Protein AF-A0A109NJN4-F1 (afdb_monomer)

Solvent-accessible surface area (backbone atoms only — not comparable to full-atom values): 11107 Å² total; per-residue (Å²): 98,70,39,42,31,32,38,50,44,34,53,58,15,40,54,30,99,36,60,18,38,23,54,72,43,68,67,52,100,90,42,62,23,23,52,69,14,73,78,25,43,102,63,64,50,48,61,72,58,52,51,52,50,51,58,54,43,45,74,76,44,67,92,67,78,32,60,19,37,49,36,54,52,46,25,50,52,28,35,38,78,73,75,45,73,85,79,90,76,90,76,83,47,56,58,54,94,60,49,48,30,66,46,35,52,68,43,53,79,62,79,86,60,53,68,71,58,46,48,52,42,37,46,74,73,73,34,52,72,68,50,50,59,59,58,57,52,63,42,54,36,32,70,43,42,28,69,63,47,48,65,39,79,77,55,55,40,79,82,78,48,79,92,39,76,68,54,54,53,51,49,52,52,52,43,69,62,34,49,96,69,94,60,48,50,81,33,71,45,55,56,21,84,89,59,91

Sequence (196 aa):
RNAALTIRLHFHDCFVQGCDGSVLLDDTITLRGEKRASPNIHSLGGFRIIDRIKNKLESECPGVVSCADILTIAARDATILVGGPYWDVPLGRKDSRTASYELASSNIPTADESLPSIISKFLFQGLSVTDMVTLAGAHTIGMARCENFRLRIYGDHELTSSKTIPSESHLKELKSICPPIGGGENNIAPMDYMTP

InterPro domains:
  IPR000823 Plant peroxidase [PR00461] (5-25)
  IPR000823 Plant peroxidase [PR00461] (45-58)
  IPR000823 Plant peroxidase [PR00461] (64-74)
  IPR000823 Plant peroxidase [PR00461] (83-98)
  IPR000823 Plant peroxidase [PR00461] (130-142)
  IPR000823 Plant peroxidase [PR00461] (190-196)
  IPR000823 Plant peroxidase [PTHR31388] (1-196)
  IPR002016 Haem peroxidase [PF00141] (3-196)
  IPR002016 Haem peroxidase [PR00458] (3-17)
  IPR002016 Haem peroxidase [PR00458] (65-82)
  IPR002016 Haem peroxidase [PR00458] (83-95)
  IPR002016 Haem peroxidase [PR00458] (131-146)
  IPR002016 Haem peroxidase [PS50873] (1-196)
  IPR010255 Haem peroxidase superfamily [SSF48113] (2-196)
  IPR019793 Peroxidases heam-ligand binding site [PS00435] (131-141)
  IPR019794 Peroxidase, active site [PS00436] (3-14)

Nearest PDB structures (foldseek):
  1qo4-assembly1_A  TM=9.314E-01  e=9.504E-17  Arabidopsis thaliana
  4cuo-assembly1_A-2  TM=9.288E-01  e=1.650E-16  Ficus benghalensis
  4a5g-assembly2_B  TM=9.313E-01  e=6.207E-16  Raphanus sativus
  1fhf-assembly1_A  TM=9.379E-01  e=7.324E-16  Glycine max
  3hdl-assembly1_A  TM=8.961E-01  e=1.386E-13  Roystonea regia

Radius of gyration: 18.21 Å; Cα contacts (8 Å, |Δi|>4): 259; chains: 1; bounding box: 48×38×46 Å

Secondary structure (DSSP, 8-state):
-HHHHHHHHHHHHHTSSSSSSGGGPPP-SS---GGGSTTTTTT---HHHHHHHHHHHHHHSTTTS-HHHHHHHHHHHHHHHTT----PPP------S---HHHHHHHSPPTT--HHHHHHHHHHTT--HHHHHHHHGGGGSSEEEGGGTHHHHHTTHHHHS---HHHHHHHHHHHHHS-SSS--TT-EEES-SS--

pLDDT: mean 95.29, std 5.32, range [76.0, 98.88]

Mean predicted aligned error: 3.52 Å

Structure (mmCIF, N/CA/C/O backbone):
data_AF-A0A109NJN4-F1
#
_entry.id   AF-A0A109NJN4-F1
#
loop_
_atom_site.group_PDB
_atom_site.id
_atom_site.type_symbol
_atom_site.label_atom_id
_atom_site.label_alt_id
_atom_site.label_comp_id
_atom_site.label_asym_id
_atom_site.label_entity_id
_atom_site.label_seq_id
_atom_site.pdbx_PDB_ins_code
_atom_site.Cartn_x
_atom_site.Cartn_y
_atom_site.Cartn_z
_atom_site.occupancy
_atom_site.B_iso_or_equiv
_atom_site.auth_seq_id
_atom_site.auth_comp_id
_atom_site.auth_asym_id
_atom_site.auth_atom_id
_atom_site.pdbx_PDB_model_num
ATOM 1 N N . ARG A 1 1 ? -5.779 -10.050 -8.566 1.00 85.81 1 ARG A N 1
ATOM 2 C CA . ARG A 1 1 ? -6.010 -8.583 -8.404 1.00 85.81 1 ARG A CA 1
ATOM 3 C C . ARG A 1 1 ? -6.656 -8.184 -7.070 1.00 85.81 1 ARG A C 1
ATOM 5 O O . ARG A 1 1 ? -6.084 -7.335 -6.406 1.00 85.81 1 ARG A O 1
ATOM 12 N N . ASN A 1 2 ? -7.804 -8.745 -6.659 1.00 96.00 2 ASN A N 1
ATOM 13 C CA . ASN A 1 2 ? -8.460 -8.337 -5.398 1.00 96.00 2 ASN A CA 1
ATOM 14 C C . ASN A 1 2 ? -7.574 -8.537 -4.160 1.00 96.00 2 ASN A C 1
ATOM 16 O O . ASN A 1 2 ? -7.502 -7.635 -3.339 1.00 96.00 2 ASN A O 1
ATOM 20 N N . ALA A 1 3 ? -6.847 -9.657 -4.080 1.0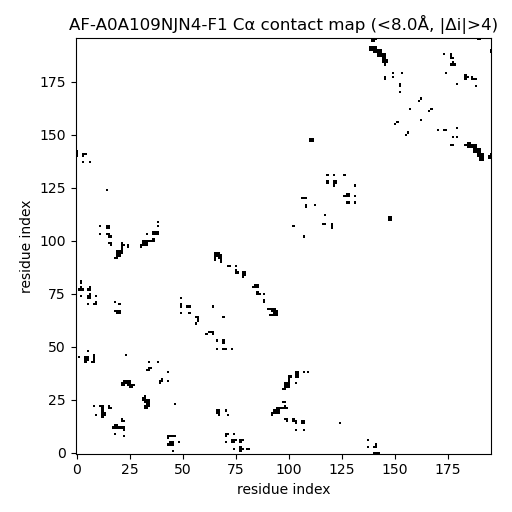0 97.56 3 ALA A N 1
ATOM 21 C CA . ALA A 1 3 ? -5.909 -9.909 -2.987 1.00 97.56 3 ALA A CA 1
ATOM 22 C C . ALA A 1 3 ? -4.856 -8.793 -2.845 1.00 97.56 3 ALA A C 1
ATOM 24 O O . ALA A 1 3 ? -4.728 -8.201 -1.778 1.00 97.56 3 ALA A O 1
ATOM 25 N N . ALA A 1 4 ? -4.189 -8.430 -3.947 1.00 98.00 4 ALA A N 1
ATOM 26 C CA . ALA A 1 4 ? -3.209 -7.342 -3.975 1.00 98.00 4 ALA A CA 1
ATOM 27 C C . ALA A 1 4 ? -3.803 -5.993 -3.529 1.00 98.00 4 ALA A C 1
ATOM 29 O O . ALA A 1 4 ? -3.167 -5.258 -2.780 1.00 98.00 4 ALA A O 1
ATOM 30 N N . LEU A 1 5 ? -5.037 -5.673 -3.950 1.00 97.94 5 LEU A N 1
ATOM 31 C CA . LEU A 1 5 ? -5.724 -4.452 -3.511 1.00 97.94 5 LEU A CA 1
ATOM 32 C C . LEU A 1 5 ? -5.957 -4.448 -1.998 1.00 97.94 5 LEU A C 1
ATOM 34 O O . LEU A 1 5 ? -5.709 -3.436 -1.356 1.00 97.94 5 LEU A O 1
ATOM 38 N N . THR A 1 6 ? -6.411 -5.567 -1.435 1.00 98.50 6 THR A N 1
ATOM 39 C CA . THR A 1 6 ? -6.686 -5.695 -0.000 1.00 98.50 6 THR A CA 1
ATOM 40 C C . THR A 1 6 ? -5.412 -5.608 0.840 1.00 98.50 6 THR A C 1
ATOM 42 O O . THR A 1 6 ? -5.395 -4.884 1.832 1.00 98.50 6 THR A O 1
ATOM 45 N N . ILE A 1 7 ? -4.333 -6.279 0.425 1.00 98.69 7 ILE A N 1
ATOM 46 C CA . ILE A 1 7 ? -3.031 -6.207 1.108 1.00 98.69 7 ILE A CA 1
ATOM 47 C C . ILE A 1 7 ? -2.498 -4.771 1.076 1.00 98.69 7 ILE A C 1
ATOM 49 O O . ILE A 1 7 ? -2.112 -4.229 2.111 1.00 98.69 7 ILE A O 1
ATOM 53 N N . ARG A 1 8 ? -2.545 -4.117 -0.093 1.00 98.69 8 ARG A N 1
ATOM 54 C CA . ARG A 1 8 ? -2.119 -2.721 -0.233 1.00 98.69 8 ARG A CA 1
ATOM 55 C C . ARG A 1 8 ? -2.984 -1.771 0.599 1.00 98.69 8 ARG A C 1
ATOM 57 O O . ARG A 1 8 ? -2.447 -0.856 1.206 1.00 98.69 8 ARG A O 1
ATOM 64 N N . LEU A 1 9 ? -4.297 -1.988 0.669 1.00 98.81 9 LEU A N 1
ATOM 65 C CA . LEU A 1 9 ? -5.190 -1.180 1.502 1.00 98.81 9 LEU A CA 1
ATOM 66 C C . LEU A 1 9 ? -4.805 -1.251 2.985 1.00 98.81 9 LEU A C 1
ATOM 68 O O . LEU A 1 9 ? -4.745 -0.215 3.636 1.00 98.81 9 LEU A O 1
ATOM 72 N N . HIS A 1 10 ? -4.473 -2.440 3.492 1.00 98.88 10 HIS A N 1
ATOM 73 C CA . HIS A 1 10 ? -4.001 -2.588 4.868 1.00 98.88 10 HIS A CA 1
ATOM 74 C C . HIS A 1 10 ? -2.627 -1.940 5.103 1.00 98.88 10 HIS A C 1
ATOM 76 O O . HIS A 1 10 ? -2.435 -1.284 6.122 1.00 98.88 10 HIS A O 1
ATOM 82 N N . PHE A 1 11 ? -1.691 -2.052 4.151 1.00 98.81 11 PHE A N 1
ATOM 83 C CA . PHE A 1 11 ? -0.409 -1.335 4.221 1.00 98.81 11 PHE A CA 1
ATOM 84 C C . PHE A 1 11 ? -0.612 0.184 4.335 1.00 98.81 11 PHE A C 1
ATOM 86 O O . PHE A 1 11 ? -0.001 0.821 5.190 1.00 98.81 11 PHE A O 1
ATOM 93 N N . HIS A 1 12 ? -1.495 0.749 3.505 1.00 98.81 12 HIS A N 1
ATOM 94 C CA . HIS A 1 12 ? -1.789 2.182 3.506 1.00 98.81 12 HIS A CA 1
ATOM 95 C C . HIS A 1 12 ? -2.491 2.649 4.788 1.00 98.81 12 HIS A C 1
ATOM 97 O O . HIS A 1 12 ? -2.207 3.756 5.223 1.00 98.81 12 HIS A O 1
ATOM 103 N N . ASP A 1 13 ? -3.342 1.816 5.396 1.00 98.88 13 ASP A N 1
ATOM 104 C CA . ASP A 1 13 ? -3.906 2.073 6.730 1.00 98.88 13 ASP A CA 1
ATOM 105 C C . ASP A 1 13 ? -2.782 2.161 7.770 1.00 98.88 13 ASP A C 1
ATOM 107 O O . ASP A 1 13 ? -2.545 3.195 8.373 1.00 98.88 13 ASP A O 1
ATOM 111 N N . CYS A 1 14 ? -1.975 1.107 7.899 1.00 98.75 14 CYS A N 1
ATOM 112 C CA . CYS A 1 14 ? -0.966 1.027 8.952 1.00 98.75 14 CYS A CA 1
ATOM 113 C C . CYS A 1 14 ? 0.136 2.095 8.876 1.00 98.75 14 CYS A C 1
ATOM 115 O O . CYS A 1 14 ? 0.700 2.452 9.909 1.00 98.75 14 CYS A O 1
ATOM 117 N N . PHE A 1 15 ? 0.466 2.593 7.679 1.00 98.56 15 PHE A N 1
ATOM 118 C CA . PHE A 1 15 ? 1.502 3.619 7.487 1.00 98.56 15 PHE A CA 1
ATOM 119 C C . PHE A 1 15 ? 1.041 5.044 7.828 1.00 98.56 15 PHE A C 1
ATOM 121 O O . PHE A 1 15 ? 1.855 5.979 7.850 1.00 98.56 15 PHE A O 1
ATOM 128 N N . VAL A 1 16 ? -0.249 5.230 8.106 1.00 98.38 16 VAL A N 1
ATOM 129 C CA . VAL A 1 16 ? -0.857 6.527 8.392 1.00 98.38 16 VAL A CA 1
ATOM 130 C C . VAL A 1 16 ? -1.578 6.414 9.722 1.00 98.38 16 VAL A C 1
ATOM 132 O O . VAL A 1 16 ? -2.534 5.676 9.838 1.00 98.38 16 VAL A O 1
ATOM 135 N N . GLN A 1 17 ? -1.089 7.106 10.756 1.00 96.44 17 GLN A N 1
ATOM 136 C CA . GLN A 1 17 ? -1.659 7.098 12.119 1.00 96.44 17 GLN A CA 1
ATOM 137 C C . GLN A 1 17 ? -1.896 5.707 12.772 1.00 96.44 17 GLN A C 1
ATOM 139 O O . GLN A 1 17 ? -2.452 5.632 13.867 1.00 96.44 17 GLN A O 1
ATOM 144 N N . GLY A 1 18 ? -1.357 4.633 12.186 1.00 97.94 18 GLY A N 1
ATOM 145 C CA . GLY A 1 18 ? -1.450 3.256 12.672 1.00 97.94 18 GLY A CA 1
ATOM 146 C C . GLY A 1 18 ? -2.587 2.475 12.012 1.00 97.94 18 GLY A C 1
ATOM 147 O O . GLY A 1 18 ? -3.391 3.018 11.274 1.00 97.94 18 GLY A O 1
ATOM 148 N N . CYS A 1 19 ? -2.663 1.167 12.271 1.00 98.69 19 CYS A N 1
ATOM 149 C CA . CYS A 1 19 ? -3.717 0.319 11.705 1.00 98.69 19 CYS A CA 1
ATOM 150 C C . CYS A 1 19 ? -5.053 0.573 12.432 1.00 98.69 19 CYS A C 1
ATOM 152 O O . CYS A 1 19 ? -5.413 -0.166 13.353 1.00 98.69 19 CYS A O 1
ATOM 154 N N . ASP A 1 20 ? -5.744 1.654 12.093 1.00 98.69 20 ASP A N 1
ATOM 155 C CA . ASP A 1 20 ? -6.922 2.146 12.809 1.00 98.69 20 ASP A CA 1
ATOM 156 C C . ASP A 1 20 ? -8.153 2.323 11.902 1.00 98.69 20 ASP A C 1
ATOM 158 O O . ASP A 1 20 ? -9.176 2.855 12.333 1.00 98.69 20 ASP A O 1
ATOM 162 N N . GLY A 1 21 ? -8.099 1.853 10.653 1.00 98.62 21 GLY A N 1
ATOM 163 C CA . GLY A 1 21 ? -9.198 1.953 9.695 1.00 98.62 21 GLY A CA 1
ATOM 164 C C . GLY A 1 21 ? -9.461 3.371 9.180 1.00 98.62 21 GLY A C 1
ATOM 165 O O . GLY A 1 21 ? -10.457 3.581 8.482 1.00 98.62 21 GLY A O 1
ATOM 166 N N . SER A 1 22 ? -8.610 4.347 9.494 1.00 98.75 22 SER A N 1
ATOM 167 C CA . SER A 1 22 ? -8.764 5.741 9.061 1.00 98.75 22 SER A CA 1
ATOM 168 C C . SER A 1 22 ? -8.741 5.919 7.549 1.00 98.75 22 SER A C 1
ATOM 170 O O . SER A 1 22 ? -9.500 6.738 7.018 1.00 98.75 22 SER A O 1
ATOM 172 N N . VAL A 1 23 ? -8.002 5.064 6.836 1.00 98.75 23 VAL A N 1
ATOM 173 C CA . VAL A 1 23 ? -7.970 5.042 5.365 1.00 98.75 23 VAL A CA 1
ATOM 174 C C . VAL A 1 23 ? -9.353 4.790 4.742 1.00 98.75 23 VAL A C 1
ATOM 176 O O . VAL A 1 23 ? -9.597 5.101 3.570 1.00 98.75 23 VAL A O 1
ATOM 179 N N . LEU A 1 24 ? -10.285 4.210 5.509 1.00 98.62 24 LEU A N 1
ATOM 180 C CA . LEU A 1 24 ? -11.642 3.897 5.065 1.00 98.62 24 LEU A CA 1
ATOM 181 C C . LEU A 1 24 ? -12.596 5.088 5.175 1.00 98.62 24 LEU A C 1
ATOM 183 O O . LEU A 1 24 ? -13.639 5.066 4.516 1.00 98.62 24 LEU A O 1
ATOM 187 N N . LEU A 1 25 ? -12.251 6.120 5.950 1.00 98.44 25 LEU A N 1
ATOM 188 C CA . LEU A 1 25 ? -13.106 7.286 6.153 1.00 98.44 25 LEU A CA 1
ATOM 189 C C . LEU A 1 25 ? -13.219 8.107 4.862 1.00 98.44 25 LEU A C 1
ATOM 191 O O . LEU A 1 25 ? -12.225 8.469 4.226 1.00 98.44 25 LEU A O 1
ATOM 195 N N . ASP A 1 26 ? -14.459 8.382 4.466 1.00 97.75 26 ASP A N 1
ATOM 196 C CA . ASP A 1 26 ? -14.767 9.304 3.377 1.00 97.75 26 ASP A CA 1
ATOM 197 C C . ASP A 1 26 ? -14.695 10.760 3.848 1.00 97.75 26 ASP A C 1
ATOM 199 O O . ASP A 1 26 ? -14.813 11.063 5.039 1.00 97.75 26 ASP A O 1
ATOM 203 N N . ASP A 1 27 ? -14.519 11.673 2.892 1.00 96.00 27 ASP A N 1
ATOM 204 C CA . ASP A 1 27 ? -14.578 13.102 3.182 1.00 96.00 27 ASP A CA 1
ATOM 205 C C . ASP A 1 27 ? -15.934 13.483 3.784 1.00 96.00 27 ASP A C 1
ATOM 207 O O . ASP A 1 27 ? -16.996 13.048 3.331 1.00 96.00 27 ASP A O 1
ATOM 211 N N . THR A 1 28 ? -15.895 14.395 4.747 1.00 95.44 28 THR A N 1
ATOM 212 C CA . THR A 1 28 ? -17.075 15.104 5.246 1.00 95.44 28 THR A CA 1
ATOM 213 C C . THR A 1 28 ? -16.828 16.609 5.172 1.00 95.44 28 THR A C 1
ATOM 215 O O . THR A 1 28 ? -15.757 17.056 4.767 1.00 95.44 28 THR A O 1
ATOM 218 N N . ILE A 1 29 ? -17.798 17.423 5.594 1.00 95.50 29 ILE A N 1
ATOM 219 C CA . ILE A 1 29 ? -17.631 18.886 5.653 1.00 95.50 29 ILE A CA 1
ATOM 220 C C . ILE A 1 29 ? -16.444 19.281 6.554 1.00 95.50 29 ILE A C 1
ATOM 222 O O . ILE A 1 29 ? -15.796 20.294 6.307 1.00 95.50 29 ILE A O 1
ATOM 226 N N . THR A 1 30 ? -16.147 18.486 7.585 1.00 94.56 30 THR A N 1
ATOM 227 C CA . THR A 1 30 ? -15.128 18.792 8.601 1.00 94.56 30 THR A CA 1
ATOM 228 C C . THR A 1 30 ? -13.928 17.848 8.581 1.00 94.56 30 THR A C 1
ATOM 230 O O . THR A 1 30 ? -12.990 18.061 9.343 1.00 94.56 30 THR A O 1
ATOM 233 N N . LEU A 1 31 ? -13.947 16.800 7.753 1.00 94.94 31 LEU A N 1
ATOM 234 C CA . LEU A 1 31 ? -12.887 15.796 7.672 1.00 94.94 31 LEU A CA 1
ATOM 235 C C . LEU A 1 31 ? -12.416 15.658 6.230 1.00 94.94 31 LEU A C 1
ATOM 237 O O . LEU A 1 31 ? -13.205 15.316 5.351 1.00 94.94 31 LEU A O 1
ATOM 241 N N . ARG A 1 32 ? -11.116 15.856 6.012 1.00 96.38 32 ARG A N 1
ATOM 242 C CA . ARG A 1 32 ? -10.453 15.504 4.759 1.00 96.38 32 ARG A CA 1
ATOM 243 C C . ARG A 1 32 ? -9.876 14.096 4.889 1.00 96.38 32 ARG A C 1
ATOM 245 O O . ARG A 1 32 ? -8.947 13.885 5.663 1.00 96.38 32 ARG A O 1
ATOM 252 N N . GLY A 1 33 ? -10.441 13.150 4.152 1.00 96.00 33 GLY A N 1
ATOM 253 C CA . GLY A 1 33 ? -10.048 11.750 4.175 1.00 96.00 33 GLY A CA 1
ATOM 254 C C . GLY A 1 33 ? -8.747 11.477 3.421 1.00 96.00 33 GLY A C 1
ATOM 255 O O . GLY A 1 33 ? -8.304 12.226 2.543 1.00 96.00 33 GLY A O 1
ATOM 256 N N . GLU A 1 34 ? -8.148 10.333 3.730 1.00 98.56 34 GLU A N 1
ATOM 257 C CA . GLU A 1 34 ? -6.872 9.898 3.154 1.00 98.56 34 GLU A CA 1
ATOM 258 C C . GLU A 1 34 ? -6.996 9.439 1.705 1.00 98.56 34 GLU A C 1
ATOM 260 O O . GLU A 1 34 ? -6.019 9.474 0.958 1.00 98.56 34 GLU A O 1
ATOM 265 N N . LYS A 1 35 ? -8.199 9.060 1.259 1.00 98.06 35 LYS A N 1
ATOM 266 C CA . LYS A 1 35 ? -8.456 8.574 -0.109 1.00 98.06 35 LYS A CA 1
ATOM 267 C C . LYS A 1 35 ? -8.069 9.588 -1.192 1.00 98.06 35 LYS A C 1
ATOM 269 O O . LYS A 1 35 ? -7.844 9.201 -2.337 1.00 98.06 35 LYS A O 1
ATOM 274 N N . ARG A 1 36 ? -7.979 10.876 -0.842 1.00 95.69 36 ARG A N 1
ATOM 275 C CA . ARG A 1 36 ? -7.552 11.948 -1.753 1.00 95.69 36 ARG A CA 1
ATOM 276 C C . ARG A 1 36 ? -6.058 12.253 -1.724 1.00 95.69 36 ARG A C 1
ATOM 278 O O . ARG A 1 36 ? -5.618 13.041 -2.558 1.00 95.69 36 ARG A O 1
ATOM 285 N N . ALA A 1 37 ? -5.295 11.696 -0.784 1.00 97.50 37 ALA A N 1
ATOM 286 C CA . ALA A 1 37 ? -3.850 11.901 -0.727 1.00 97.50 37 ALA A CA 1
ATOM 287 C C . ALA A 1 37 ? -3.185 11.401 -2.015 1.00 97.50 37 ALA A C 1
ATOM 289 O O . ALA A 1 37 ? -3.674 10.454 -2.634 1.00 97.50 37 ALA A O 1
ATOM 290 N N . SER A 1 38 ? -2.066 12.018 -2.407 1.00 95.50 38 SER A N 1
ATOM 291 C CA . SER A 1 38 ? -1.370 11.704 -3.669 1.00 95.50 38 SER A CA 1
ATOM 292 C C . SER A 1 38 ? -1.120 10.194 -3.875 1.00 95.50 38 SER A C 1
ATOM 294 O O . SER A 1 38 ? -1.462 9.683 -4.941 1.00 95.50 38 SER A O 1
ATOM 296 N N . PRO A 1 39 ? -0.667 9.420 -2.861 1.00 96.44 39 PRO A N 1
ATOM 297 C CA . PRO A 1 39 ? -0.445 7.975 -3.023 1.00 96.44 39 PRO A CA 1
ATOM 298 C C . PRO A 1 39 ? -1.728 7.135 -3.188 1.00 96.44 39 PRO A C 1
ATOM 300 O O . PRO A 1 39 ? -1.667 5.976 -3.619 1.00 96.44 39 PRO A O 1
ATOM 303 N N . ASN A 1 40 ? -2.886 7.705 -2.835 1.00 97.88 40 ASN A N 1
ATOM 304 C CA . ASN A 1 40 ? -4.177 7.020 -2.769 1.00 97.88 40 ASN A CA 1
ATOM 305 C C . ASN A 1 40 ? -5.096 7.379 -3.936 1.00 97.88 40 ASN A C 1
ATOM 307 O O . ASN A 1 40 ? -5.783 6.506 -4.476 1.00 97.88 40 ASN A O 1
ATOM 311 N N . ILE A 1 41 ? -5.106 8.646 -4.343 1.00 95.88 41 ILE A N 1
ATOM 312 C CA . ILE A 1 41 ? -6.051 9.157 -5.329 1.00 95.88 41 ILE A CA 1
ATOM 313 C C . ILE A 1 41 ? -5.855 8.470 -6.687 1.00 95.88 41 ILE A C 1
ATOM 315 O O . ILE A 1 41 ? -4.748 8.351 -7.210 1.00 95.88 41 ILE A O 1
ATOM 319 N N . HIS A 1 42 ? -6.952 7.956 -7.248 1.00 92.31 42 HIS A N 1
ATOM 320 C CA . HIS A 1 42 ? -6.963 7.158 -8.483 1.00 92.31 42 HIS A CA 1
ATOM 321 C C . HIS A 1 42 ? -6.068 5.899 -8.461 1.00 92.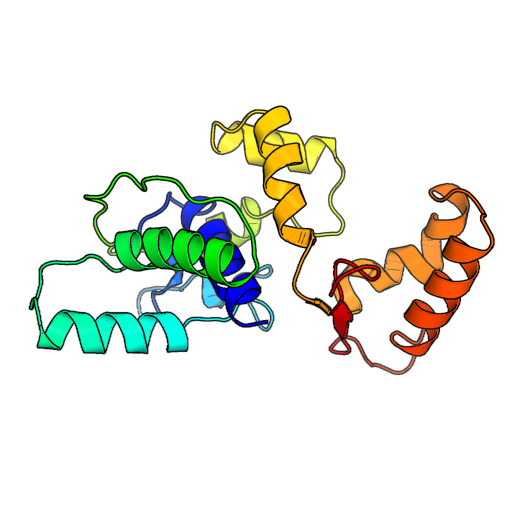31 42 HIS A C 1
ATOM 323 O O . HIS A 1 42 ? -5.801 5.329 -9.517 1.00 92.31 42 HIS A O 1
ATOM 329 N N . SER A 1 43 ? -5.627 5.444 -7.284 1.00 95.31 43 SER A N 1
ATOM 330 C CA . SER A 1 43 ? -4.654 4.355 -7.138 1.00 95.31 43 SER A CA 1
ATOM 331 C C . SER A 1 43 ? -5.113 3.291 -6.141 1.00 95.31 43 SER A C 1
ATOM 333 O O . SER A 1 43 ? -5.188 2.107 -6.481 1.00 95.31 43 SER A O 1
ATOM 335 N N . LEU A 1 44 ? -5.428 3.691 -4.907 1.00 97.12 44 LEU A N 1
ATOM 336 C CA . LEU A 1 44 ? -5.848 2.774 -3.853 1.00 97.12 44 LEU A CA 1
ATOM 337 C C . LEU A 1 44 ? -7.278 2.280 -4.111 1.00 97.12 44 LEU A C 1
ATOM 339 O O . LEU A 1 44 ? -8.144 3.020 -4.575 1.00 97.12 44 LEU A O 1
ATOM 343 N N . GLY A 1 45 ? -7.530 1.007 -3.819 1.00 96.50 45 GLY A N 1
ATOM 344 C CA . GLY A 1 45 ? -8.821 0.366 -4.050 1.00 96.50 45 GLY A CA 1
ATOM 345 C C . GLY A 1 45 ? -9.098 -0.723 -3.022 1.00 96.50 45 GLY A C 1
ATOM 346 O O . GLY A 1 45 ? -8.372 -0.870 -2.050 1.00 96.50 45 GLY A O 1
ATOM 347 N N . GLY A 1 46 ? -10.158 -1.502 -3.241 1.00 96.25 46 GLY A N 1
ATOM 348 C CA . GLY A 1 46 ? -10.557 -2.573 -2.318 1.00 96.25 46 GLY A CA 1
ATOM 349 C C . GLY A 1 46 ? -11.596 -2.161 -1.269 1.00 96.25 46 GLY A C 1
ATOM 350 O O . GLY A 1 46 ? -12.157 -3.043 -0.631 1.00 96.25 46 GLY A O 1
ATOM 351 N N . PHE A 1 47 ? -11.958 -0.876 -1.167 1.00 98.31 47 PHE A N 1
ATOM 352 C CA . PHE A 1 47 ? -12.961 -0.367 -0.213 1.00 98.31 47 PHE A CA 1
ATOM 353 C C . PHE A 1 47 ? -14.278 -1.163 -0.230 1.00 98.31 47 PHE A C 1
ATOM 355 O O . PHE A 1 47 ? -14.701 -1.687 0.792 1.00 98.31 47 PHE A O 1
ATOM 362 N N . ARG A 1 48 ? -14.846 -1.410 -1.420 1.00 97.69 48 ARG A N 1
ATOM 363 C CA . ARG A 1 48 ? -16.089 -2.192 -1.568 1.00 97.69 48 ARG A CA 1
ATOM 364 C C . ARG A 1 48 ? -15.970 -3.643 -1.080 1.00 97.69 48 ARG A C 1
ATOM 366 O O . ARG A 1 48 ? -16.977 -4.271 -0.767 1.00 97.69 48 ARG A O 1
ATOM 373 N N . ILE A 1 49 ? -14.766 -4.220 -1.079 1.00 98.00 49 ILE A N 1
ATOM 374 C CA . ILE A 1 49 ? -14.540 -5.560 -0.516 1.00 98.00 49 ILE A CA 1
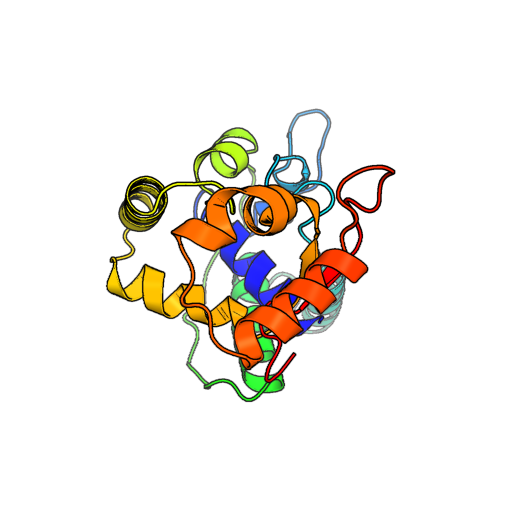ATOM 375 C C . ILE A 1 49 ? -14.715 -5.486 1.002 1.00 98.00 49 ILE A C 1
ATOM 377 O O . ILE A 1 49 ? -15.446 -6.301 1.561 1.00 98.00 49 ILE A O 1
ATOM 381 N N . ILE A 1 50 ? -14.119 -4.474 1.634 1.00 98.69 50 ILE A N 1
ATOM 382 C CA . ILE A 1 50 ? -14.228 -4.227 3.074 1.00 98.69 50 ILE A CA 1
ATOM 383 C C . ILE A 1 50 ? -15.677 -3.941 3.472 1.00 98.69 50 ILE A C 1
ATOM 385 O O . ILE A 1 50 ? -16.171 -4.582 4.394 1.00 98.69 50 ILE A O 1
ATOM 389 N N . ASP A 1 51 ? -16.404 -3.112 2.715 1.00 98.56 51 ASP A N 1
ATOM 390 C CA . ASP A 1 51 ? -17.828 -2.839 2.973 1.00 98.56 51 ASP A CA 1
ATOM 391 C C . ASP A 1 51 ? -18.671 -4.119 2.954 1.00 98.56 51 ASP A C 1
ATOM 393 O O . ASP A 1 51 ? -19.535 -4.333 3.801 1.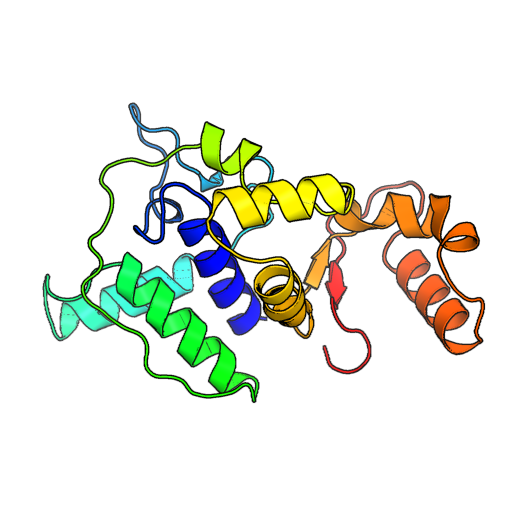00 98.56 51 ASP A O 1
ATOM 397 N N . ARG A 1 52 ? -18.419 -5.013 1.988 1.00 98.44 52 ARG A N 1
ATOM 398 C CA . ARG A 1 52 ? -19.137 -6.292 1.889 1.00 98.44 52 ARG A CA 1
ATOM 399 C C . ARG A 1 52 ? -18.830 -7.212 3.065 1.00 98.44 52 ARG A C 1
ATOM 401 O O . ARG A 1 52 ? -19.752 -7.862 3.554 1.00 98.44 52 ARG A O 1
ATOM 408 N N . ILE A 1 53 ? -17.572 -7.267 3.505 1.00 98.50 53 ILE A N 1
ATOM 409 C CA . ILE A 1 53 ? -17.176 -8.041 4.687 1.00 98.50 53 ILE A CA 1
ATOM 410 C C . ILE A 1 53 ? -17.853 -7.458 5.929 1.00 98.50 53 ILE A C 1
ATOM 412 O O . ILE A 1 53 ? -18.520 -8.194 6.651 1.00 98.50 53 ILE A O 1
ATOM 416 N N . LYS A 1 54 ? -17.769 -6.137 6.131 1.00 98.56 54 LYS A N 1
ATOM 417 C CA . LYS A 1 54 ? -18.383 -5.446 7.269 1.00 98.56 54 LYS A CA 1
ATOM 418 C C . LYS A 1 54 ? -19.892 -5.657 7.316 1.00 98.56 54 LYS A C 1
ATOM 420 O O . LYS A 1 54 ? -20.403 -6.061 8.350 1.00 98.56 54 LYS A O 1
ATOM 425 N N . ASN A 1 55 ? -20.597 -5.487 6.198 1.00 98.50 55 ASN A N 1
ATOM 426 C CA . ASN A 1 55 ? -22.044 -5.712 6.129 1.00 98.50 55 ASN A CA 1
ATOM 427 C C . ASN A 1 55 ? -22.432 -7.153 6.482 1.00 98.50 55 ASN A C 1
ATOM 429 O O . ASN A 1 55 ? -23.442 -7.381 7.146 1.00 98.50 55 ASN A O 1
ATOM 433 N N . LYS A 1 56 ? -21.635 -8.135 6.045 1.00 98.44 56 LYS A N 1
ATOM 434 C CA . LYS A 1 56 ? -21.878 -9.538 6.382 1.00 98.44 56 LYS A CA 1
ATOM 435 C C . LYS A 1 56 ? -21.623 -9.803 7.867 1.00 98.44 56 LYS A C 1
ATOM 437 O O . LYS A 1 56 ? -22.461 -10.434 8.504 1.00 98.44 56 LYS A O 1
ATOM 442 N N . LEU A 1 57 ? -20.532 -9.279 8.419 1.00 98.38 57 LEU A N 1
ATOM 443 C CA . LEU A 1 57 ? -20.211 -9.418 9.839 1.00 98.38 57 LEU A CA 1
ATOM 444 C C . LEU A 1 57 ? -21.245 -8.727 10.726 1.00 98.38 57 LEU A C 1
ATOM 446 O O . LEU A 1 57 ? -21.720 -9.345 11.661 1.00 98.38 57 LEU A O 1
ATOM 450 N N . GLU A 1 58 ? -21.697 -7.519 10.400 1.00 98.50 58 GLU A N 1
ATOM 451 C CA . GLU A 1 58 ? -22.742 -6.838 11.180 1.00 98.50 58 GLU A CA 1
ATOM 452 C C . GLU A 1 58 ? -24.076 -7.598 11.189 1.00 98.50 58 GLU A C 1
ATOM 454 O O . GLU A 1 58 ? -24.840 -7.476 12.141 1.00 98.50 58 GLU A O 1
ATOM 459 N N . SER A 1 59 ? -24.355 -8.422 10.171 1.00 98.00 59 SER A N 1
ATOM 460 C CA . SER A 1 59 ? -25.541 -9.292 10.171 1.00 98.00 59 SER A CA 1
ATOM 461 C C . SER A 1 59 ? -25.426 -10.500 11.111 1.00 98.00 59 SER A C 1
ATOM 463 O O . SER A 1 59 ? -26.444 -11.082 11.477 1.00 98.00 59 SER A O 1
ATOM 465 N N . GLU A 1 60 ? -24.206 -10.882 11.496 1.00 98.00 60 GLU A N 1
ATOM 466 C CA . GLU A 1 60 ? -23.925 -12.065 12.321 1.00 98.00 60 GLU A CA 1
ATOM 467 C C . GLU A 1 60 ? -23.470 -11.695 13.742 1.00 98.00 60 GLU A C 1
ATOM 469 O O . GLU A 1 60 ? -23.864 -12.343 14.709 1.00 98.00 60 GLU A O 1
ATOM 474 N N . CYS A 1 61 ? -22.676 -10.635 13.883 1.00 97.44 61 CYS A N 1
ATOM 475 C CA . CYS A 1 61 ? -22.117 -10.127 15.132 1.00 97.44 61 CYS A CA 1
ATOM 476 C C . CYS A 1 61 ? -22.169 -8.580 15.191 1.00 97.44 61 CYS A C 1
ATOM 478 O O . CYS A 1 61 ? -21.137 -7.912 15.061 1.00 97.44 61 CYS A O 1
ATOM 480 N N . PRO A 1 62 ? -23.364 -7.994 15.415 1.00 98.06 62 PRO A N 1
ATOM 481 C CA . PRO A 1 62 ? -23.563 -6.545 15.392 1.00 98.06 62 PRO A CA 1
ATOM 482 C C . PRO A 1 62 ? -22.656 -5.796 16.378 1.00 98.06 62 PRO A C 1
ATOM 484 O O . PRO A 1 62 ? -22.650 -6.092 17.574 1.00 98.06 62 PRO A O 1
ATOM 487 N N . GLY A 1 63 ? -21.915 -4.801 15.887 1.00 97.06 63 GLY A N 1
ATOM 488 C CA . GLY A 1 63 ? -21.088 -3.908 16.701 1.00 97.06 63 GLY A CA 1
ATOM 489 C C . GLY A 1 63 ? -19.864 -4.553 17.358 1.00 97.06 63 GLY A C 1
ATOM 490 O O . GLY A 1 63 ? -19.304 -3.963 18.281 1.00 97.06 63 GLY A O 1
ATOM 491 N N . VAL A 1 64 ? -19.449 -5.748 16.920 1.00 98.31 64 VAL A N 1
ATOM 492 C CA . VAL A 1 64 ? -18.345 -6.495 17.550 1.00 98.31 64 VAL A CA 1
ATOM 493 C C . VAL A 1 64 ? -17.006 -6.257 16.854 1.00 98.31 64 VAL A C 1
ATOM 495 O O . VAL A 1 64 ? -16.014 -5.957 17.515 1.00 98.31 64 VAL A O 1
ATOM 498 N N . VAL A 1 65 ? -16.954 -6.414 15.528 1.00 98.44 65 VAL A N 1
ATOM 499 C CA . VAL A 1 65 ? -15.685 -6.436 14.778 1.00 98.44 65 VAL A CA 1
ATOM 500 C C . VAL A 1 65 ? -15.370 -5.050 14.220 1.00 98.44 65 VAL A C 1
ATOM 502 O O . VAL A 1 65 ? -16.161 -4.498 13.453 1.00 98.44 65 VAL A O 1
ATOM 505 N N . SER A 1 66 ? -14.213 -4.490 14.570 1.00 98.75 66 SER A N 1
ATOM 506 C CA . SER A 1 66 ? -13.748 -3.204 14.036 1.00 98.75 66 SER A CA 1
ATOM 507 C C . SER A 1 66 ? -13.360 -3.306 12.558 1.00 98.75 66 SER A C 1
ATOM 509 O O . SER A 1 66 ? -12.945 -4.360 12.068 1.00 98.75 66 SER A O 1
ATOM 511 N N . CYS A 1 67 ? -13.479 -2.204 11.826 1.00 98.81 67 CYS A N 1
ATOM 512 C CA . CYS A 1 67 ? -12.993 -2.105 10.452 1.00 98.81 67 CYS A CA 1
ATOM 513 C C . CYS A 1 67 ? -11.466 -2.290 10.363 1.00 98.81 67 CYS A C 1
ATOM 515 O O . CYS A 1 67 ? -10.985 -2.922 9.421 1.00 98.81 67 CYS A O 1
ATOM 517 N N . ALA A 1 68 ? -10.716 -1.815 11.360 1.00 98.88 68 ALA A N 1
ATOM 518 C CA . ALA A 1 68 ? -9.271 -2.017 11.473 1.00 98.88 68 ALA A CA 1
ATOM 519 C C . ALA A 1 68 ? -8.881 -3.510 11.549 1.00 98.88 68 ALA A C 1
ATOM 521 O O . ALA A 1 68 ? -7.964 -3.969 10.857 1.00 98.88 68 ALA A O 1
ATOM 522 N N . ASP A 1 69 ? -9.600 -4.310 12.344 1.00 98.81 69 ASP A N 1
ATOM 523 C CA . ASP A 1 69 ? -9.366 -5.757 12.389 1.00 98.81 69 ASP A CA 1
ATOM 524 C C . ASP A 1 69 ? -9.844 -6.455 11.109 1.00 98.81 69 ASP A C 1
ATOM 526 O O . ASP A 1 69 ? -9.184 -7.389 10.653 1.00 98.81 69 ASP A O 1
ATOM 530 N N . ILE A 1 70 ? -10.915 -5.977 10.461 1.00 98.88 70 ILE A N 1
ATOM 531 C CA . ILE A 1 70 ? -11.326 -6.490 9.142 1.00 98.88 70 ILE A CA 1
ATOM 532 C C . ILE A 1 70 ? -10.216 -6.295 8.109 1.00 98.88 70 ILE A C 1
ATOM 534 O O . ILE A 1 70 ? -9.912 -7.240 7.386 1.00 98.88 70 ILE A O 1
ATOM 538 N N . LEU A 1 71 ? -9.593 -5.114 8.034 1.00 98.81 71 LEU A N 1
ATOM 539 C CA . LEU A 1 71 ? -8.463 -4.868 7.130 1.00 98.81 71 LEU A CA 1
ATOM 540 C C . LEU A 1 71 ? -7.312 -5.845 7.389 1.00 98.81 71 LEU A C 1
ATOM 542 O O . LEU A 1 71 ? -6.781 -6.438 6.448 1.00 98.81 71 LEU A O 1
ATOM 546 N N . THR A 1 72 ? -6.982 -6.048 8.664 1.00 98.75 72 THR A N 1
ATOM 547 C CA . THR A 1 72 ? -5.885 -6.922 9.094 1.00 98.75 72 THR A CA 1
ATOM 548 C C . THR A 1 72 ? -6.148 -8.385 8.715 1.00 98.75 72 THR A C 1
ATOM 550 O O . THR A 1 72 ? -5.309 -9.034 8.085 1.00 98.75 72 THR A O 1
ATOM 553 N N . ILE A 1 73 ? -7.337 -8.909 9.037 1.00 98.62 73 ILE A N 1
ATOM 554 C CA . ILE A 1 73 ? -7.741 -10.285 8.702 1.00 98.62 73 ILE A CA 1
ATOM 555 C C . ILE A 1 73 ? -7.838 -10.455 7.184 1.00 98.62 73 ILE A C 1
ATOM 557 O O . ILE A 1 73 ? -7.335 -11.436 6.639 1.00 98.62 73 ILE A O 1
ATOM 561 N N . ALA A 1 74 ? -8.441 -9.492 6.485 1.00 98.62 74 ALA A N 1
ATOM 562 C CA . ALA A 1 74 ? -8.630 -9.569 5.044 1.00 98.62 74 ALA A CA 1
ATOM 563 C C . ALA A 1 74 ? -7.294 -9.562 4.289 1.00 98.62 74 ALA A C 1
ATOM 565 O O . ALA A 1 74 ? -7.180 -10.252 3.280 1.00 98.62 74 ALA A O 1
ATOM 566 N N . ALA A 1 75 ? -6.275 -8.836 4.763 1.00 98.62 75 ALA A N 1
ATOM 567 C CA . ALA A 1 75 ? -4.932 -8.874 4.182 1.00 98.62 75 ALA A CA 1
ATOM 568 C C . ALA A 1 75 ? -4.256 -10.248 4.360 1.00 98.62 75 ALA A C 1
ATOM 570 O O . ALA A 1 75 ? -3.661 -10.772 3.412 1.00 98.62 75 ALA A O 1
ATOM 571 N N . ARG A 1 76 ? -4.406 -10.874 5.536 1.00 98.50 76 ARG A N 1
ATOM 572 C CA . ARG A 1 76 ? -3.941 -12.248 5.797 1.00 98.50 76 ARG A CA 1
ATOM 573 C C . ARG A 1 76 ? -4.658 -13.256 4.898 1.00 98.50 76 ARG A C 1
ATOM 575 O O . ARG A 1 76 ? -4.005 -14.025 4.198 1.00 98.50 76 ARG A O 1
ATOM 582 N N . ASP A 1 77 ? -5.987 -13.214 4.846 1.00 98.44 77 ASP A N 1
ATOM 583 C CA . ASP A 1 77 ? -6.790 -14.120 4.011 1.00 98.44 77 ASP A CA 1
ATOM 584 C C . ASP A 1 77 ? -6.497 -13.927 2.518 1.00 98.44 77 ASP A C 1
ATOM 586 O O . ASP A 1 77 ? -6.354 -14.899 1.777 1.00 98.44 77 ASP A O 1
ATOM 590 N N . ALA A 1 78 ? -6.342 -12.678 2.071 1.00 98.31 78 ALA A N 1
ATOM 591 C CA . ALA A 1 78 ? -5.932 -12.352 0.711 1.00 98.31 78 ALA A CA 1
ATOM 592 C C . ALA A 1 78 ? -4.584 -12.987 0.351 1.00 98.31 78 ALA A C 1
ATOM 594 O O . ALA A 1 78 ? -4.445 -13.487 -0.763 1.00 98.31 78 ALA A O 1
ATOM 595 N N . THR A 1 79 ? -3.629 -12.993 1.286 1.00 98.19 79 THR A N 1
ATOM 596 C CA . THR A 1 79 ? -2.306 -13.610 1.110 1.00 98.19 79 THR A CA 1
ATOM 597 C C . THR A 1 79 ? -2.415 -15.128 0.950 1.00 98.19 79 THR A C 1
ATOM 599 O O . THR A 1 79 ? -1.832 -15.691 0.027 1.00 98.19 79 THR A O 1
ATOM 602 N N . ILE A 1 80 ? -3.229 -15.794 1.772 1.00 98.19 80 ILE A N 1
ATOM 603 C CA . ILE A 1 80 ? -3.460 -17.245 1.667 1.00 98.19 80 ILE A CA 1
ATOM 604 C C . ILE A 1 80 ? -4.106 -17.609 0.329 1.00 98.19 80 ILE A C 1
ATOM 606 O O . ILE A 1 80 ? -3.697 -18.565 -0.326 1.00 98.19 80 ILE A O 1
ATOM 610 N N . LEU A 1 81 ? -5.108 -16.837 -0.103 1.00 97.56 81 LEU A N 1
ATOM 611 C CA . LEU A 1 81 ? -5.854 -17.107 -1.337 1.00 97.56 81 LEU A CA 1
ATOM 612 C C . LEU A 1 81 ? -4.992 -17.048 -2.606 1.00 97.56 81 LEU A C 1
ATOM 614 O O . LEU A 1 81 ? -5.417 -17.547 -3.646 1.00 97.56 81 LEU A O 1
ATOM 618 N N . VAL A 1 82 ? -3.804 -16.447 -2.530 1.00 96.69 82 VAL A N 1
ATOM 619 C CA . VAL A 1 82 ? -2.825 -16.393 -3.625 1.00 96.69 82 VAL A CA 1
ATOM 620 C C . VAL A 1 82 ? -1.605 -17.287 -3.379 1.00 96.69 82 VAL A C 1
ATOM 622 O O . VAL A 1 82 ? -0.587 -17.128 -4.040 1.00 96.69 82 VAL A O 1
ATOM 625 N N . GLY A 1 83 ? -1.701 -18.240 -2.445 1.00 96.44 83 GLY A N 1
ATOM 626 C CA . GLY A 1 83 ? -0.649 -19.223 -2.169 1.00 96.44 83 GLY A CA 1
ATOM 627 C C . GLY A 1 83 ? 0.437 -18.753 -1.197 1.00 96.44 83 GLY A C 1
ATOM 628 O O . GLY A 1 83 ? 1.446 -19.436 -1.042 1.00 96.44 83 GLY A O 1
ATOM 629 N N . GLY A 1 84 ? 0.246 -17.605 -0.543 1.00 96.94 84 GLY A N 1
ATOM 630 C CA . GLY A 1 84 ? 1.131 -17.125 0.514 1.00 96.94 84 GLY A CA 1
ATOM 631 C C . GLY A 1 84 ? 0.934 -17.857 1.852 1.00 96.94 84 GLY A C 1
ATOM 632 O O . GLY A 1 84 ? 0.046 -18.704 1.991 1.00 96.94 84 GLY A O 1
ATOM 633 N N . PRO A 1 85 ? 1.767 -17.543 2.860 1.00 96.94 85 PRO A N 1
ATOM 634 C CA . PRO A 1 85 ? 1.734 -18.223 4.149 1.00 96.94 85 PRO A CA 1
ATOM 635 C C . PRO A 1 85 ? 0.501 -17.852 4.982 1.00 96.94 85 PRO A C 1
ATOM 637 O O . PRO A 1 85 ? -0.077 -16.775 4.841 1.00 96.94 85 PRO A O 1
ATOM 640 N N . TYR A 1 86 ? 0.147 -18.739 5.912 1.00 97.31 86 TYR A N 1
ATOM 641 C CA . TYR A 1 86 ? -0.779 -18.447 7.004 1.00 97.31 86 TYR A CA 1
ATOM 642 C C . TYR A 1 86 ? -0.012 -17.888 8.206 1.00 97.31 86 TYR A C 1
ATOM 644 O O . TYR A 1 86 ? 1.084 -18.352 8.520 1.00 97.31 86 TYR A O 1
ATOM 652 N N . TRP A 1 87 ? -0.628 -16.954 8.924 1.00 97.69 87 TRP A N 1
ATOM 653 C CA . TRP A 1 87 ? -0.228 -16.582 10.276 1.00 97.69 87 TRP A CA 1
ATOM 654 C C . TRP A 1 87 ? -1.453 -16.180 11.099 1.00 97.69 87 TRP A C 1
ATOM 656 O O . TRP A 1 87 ? -2.502 -15.809 10.551 1.00 97.69 87 TRP A O 1
ATOM 666 N N . ASP A 1 88 ? -1.310 -16.249 12.421 1.00 97.94 88 ASP A N 1
ATOM 667 C CA . ASP A 1 88 ? -2.310 -15.727 13.344 1.00 97.94 88 ASP A CA 1
ATOM 668 C C . ASP A 1 88 ? -2.164 -14.211 13.455 1.00 97.94 88 ASP A C 1
ATOM 670 O O . ASP A 1 88 ? -1.092 -13.679 13.750 1.00 97.94 88 ASP A O 1
ATOM 674 N N . VAL A 1 89 ? -3.262 -13.506 13.201 1.00 97.62 89 VAL A N 1
ATOM 675 C CA . VAL A 1 89 ? -3.334 -12.051 13.324 1.00 97.62 89 VAL A CA 1
ATOM 676 C C . VAL A 1 89 ? -3.794 -11.685 14.736 1.00 97.62 89 VAL A C 1
ATOM 678 O O . VAL A 1 89 ? -4.892 -12.080 15.128 1.00 97.62 89 VAL A O 1
ATOM 681 N N . PRO A 1 90 ? -3.006 -10.922 15.518 1.00 97.75 90 PRO A N 1
ATOM 682 C CA . PRO A 1 90 ? -3.497 -10.345 16.765 1.00 97.75 90 PRO A CA 1
ATOM 683 C C . PRO A 1 90 ? -4.677 -9.421 16.465 1.00 97.75 90 PRO A C 1
ATOM 685 O O . PRO A 1 90 ? -4.597 -8.650 15.509 1.00 97.75 90 PRO A O 1
ATOM 688 N N . LEU A 1 91 ? -5.739 -9.486 17.268 1.00 98.00 91 LEU A N 1
ATOM 689 C CA . LEU A 1 91 ? -6.969 -8.698 17.106 1.00 98.00 91 LEU A CA 1
ATOM 690 C C . LEU A 1 91 ? -7.220 -7.807 18.330 1.00 98.00 91 LEU A C 1
ATOM 692 O O . LEU A 1 91 ? -6.520 -7.904 19.339 1.00 98.00 91 LEU A O 1
ATOM 696 N N . GLY A 1 92 ? -8.238 -6.954 18.247 1.00 98.19 92 GLY A N 1
ATOM 697 C CA . GLY A 1 92 ? -8.629 -6.000 19.283 1.00 98.19 92 GLY A CA 1
ATOM 698 C C . GLY A 1 92 ? 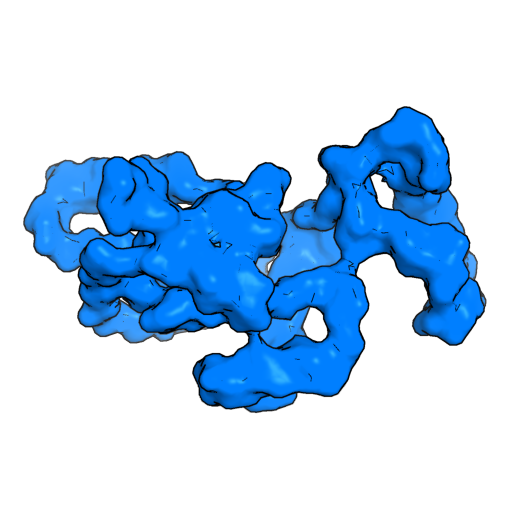-8.363 -4.542 18.909 1.00 98.19 92 GLY A C 1
ATOM 699 O O . GLY A 1 92 ? -8.451 -3.671 19.781 1.00 98.19 92 GLY A O 1
ATOM 700 N N . ARG A 1 93 ? -8.035 -4.251 17.640 1.00 98.75 93 ARG A N 1
ATOM 701 C CA . ARG A 1 93 ? -7.887 -2.868 17.159 1.00 98.75 93 ARG A CA 1
ATOM 702 C C . ARG A 1 93 ? -9.235 -2.162 17.194 1.00 98.75 93 ARG A C 1
ATOM 704 O O . ARG A 1 93 ? -10.287 -2.788 17.065 1.00 98.75 93 ARG A O 1
ATOM 711 N N . LYS A 1 94 ? -9.210 -0.842 17.354 1.00 98.50 94 LYS A N 1
ATOM 712 C CA . LYS A 1 94 ? -10.406 0.006 17.334 1.00 98.50 94 LYS A CA 1
ATOM 713 C C . LYS A 1 94 ? -10.334 0.976 16.171 1.00 98.50 94 LYS A C 1
ATOM 715 O O . LYS A 1 94 ? -9.247 1.406 15.803 1.00 98.50 94 LYS A O 1
ATOM 720 N N . ASP A 1 95 ? -11.506 1.326 15.661 1.00 98.81 95 ASP A N 1
ATOM 721 C CA . ASP A 1 95 ? -11.627 2.244 14.538 1.00 98.81 95 ASP A CA 1
ATOM 722 C C . ASP A 1 95 ? -11.361 3.687 14.967 1.00 98.81 95 ASP A C 1
ATOM 724 O O . ASP A 1 95 ? -11.822 4.150 16.021 1.00 98.81 95 ASP A O 1
ATOM 728 N N . SER A 1 96 ? -10.636 4.401 14.116 1.00 98.31 96 SER A N 1
ATOM 729 C CA . SER A 1 96 ? -10.363 5.819 14.257 1.00 98.31 96 SER A CA 1
ATOM 730 C C . SER A 1 96 ? -11.617 6.662 14.085 1.00 98.31 96 SER A C 1
ATOM 732 O O . SER A 1 96 ? -12.588 6.283 13.429 1.00 98.31 96 SER A O 1
ATOM 734 N N . ARG A 1 97 ? -11.572 7.870 14.645 1.00 97.19 97 ARG A N 1
ATOM 735 C CA . ARG A 1 97 ? -12.579 8.921 14.406 1.00 97.19 97 ARG A CA 1
ATOM 736 C C . ARG A 1 97 ? -12.046 10.055 13.538 1.00 97.19 97 ARG A C 1
ATOM 738 O O . ARG A 1 97 ? -12.770 11.011 13.270 1.00 97.19 97 ARG A O 1
ATOM 745 N N . THR A 1 98 ? -10.784 9.965 13.140 1.00 97.69 98 THR A N 1
ATOM 746 C CA . THR A 1 98 ? -10.067 10.963 12.354 1.00 97.69 98 THR A CA 1
ATOM 747 C C . THR A 1 98 ? -9.289 10.266 11.248 1.00 97.69 98 THR A C 1
ATOM 749 O O . THR A 1 98 ? -9.028 9.071 11.319 1.00 97.69 98 THR A O 1
ATOM 752 N N . ALA A 1 99 ? -8.910 11.025 10.234 1.00 98.06 99 ALA A N 1
ATOM 753 C CA . ALA A 1 99 ? -8.040 10.602 9.148 1.00 98.06 99 ALA A CA 1
ATOM 754 C C . ALA A 1 99 ? -7.016 11.711 8.910 1.00 98.06 99 ALA A C 1
ATOM 756 O O . ALA A 1 99 ? -7.288 12.873 9.242 1.00 98.06 99 ALA A O 1
ATOM 757 N N . SER A 1 100 ? -5.866 11.376 8.330 1.00 98.06 100 SER A N 1
ATOM 758 C CA . SER A 1 100 ? -4.806 12.354 8.089 1.00 98.06 100 SER A CA 1
ATOM 759 C C . SER A 1 100 ? -4.328 12.351 6.643 1.00 98.06 100 SER A C 1
ATOM 761 O O . SER A 1 100 ? -3.424 11.615 6.248 1.00 98.06 100 SER A O 1
ATOM 763 N N . TYR A 1 101 ? -4.901 13.258 5.847 1.00 97.94 101 TYR A N 1
ATOM 764 C CA . TYR A 1 101 ? -4.461 13.517 4.475 1.00 97.94 101 TYR A CA 1
ATOM 765 C C . TYR A 1 101 ? -2.963 13.856 4.402 1.00 97.94 101 TYR A C 1
ATOM 767 O O . TYR A 1 101 ? -2.256 13.409 3.492 1.00 97.94 101 TYR A O 1
ATOM 775 N N . GLU A 1 102 ? -2.482 14.668 5.343 1.00 97.94 102 GLU A N 1
ATOM 776 C CA . GLU A 1 102 ? -1.101 15.137 5.397 1.00 97.94 102 GLU A CA 1
ATOM 777 C C . GLU A 1 102 ? -0.149 13.975 5.681 1.00 97.94 102 GLU A C 1
ATOM 779 O O . GLU A 1 102 ? 0.803 13.792 4.921 1.00 97.94 102 GLU A O 1
ATOM 784 N N . LEU A 1 103 ? -0.445 13.142 6.689 1.00 97.81 103 LEU A N 1
ATOM 785 C CA . LEU A 1 103 ? 0.370 11.963 6.991 1.00 97.81 103 LEU A CA 1
ATOM 786 C C . LEU A 1 103 ? 0.321 10.933 5.860 1.00 97.81 103 LEU A C 1
ATOM 788 O O . LEU A 1 103 ? 1.358 10.371 5.521 1.00 97.81 103 LEU A O 1
ATOM 792 N N . ALA A 1 104 ? -0.828 10.727 5.210 1.00 98.25 104 ALA A N 1
ATOM 793 C CA . ALA A 1 104 ? -0.900 9.873 4.023 1.00 98.25 104 ALA A CA 1
ATOM 794 C C . ALA A 1 104 ? -0.025 10.397 2.877 1.00 98.25 104 ALA A C 1
ATOM 796 O O . ALA A 1 104 ? 0.599 9.616 2.162 1.00 98.25 104 ALA A O 1
ATOM 797 N N . SER A 1 105 ? 0.064 11.717 2.715 1.00 97.44 105 SER A N 1
ATOM 798 C CA . SER A 1 105 ? 0.901 12.333 1.683 1.00 97.44 105 SER A CA 1
ATOM 799 C C . SER A 1 105 ? 2.397 12.279 2.015 1.00 97.44 105 SER A C 1
ATOM 801 O O . SER A 1 105 ? 3.207 12.240 1.092 1.00 97.44 105 SER A O 1
ATOM 803 N N . SER A 1 106 ? 2.777 12.279 3.298 1.00 96.31 106 SER A N 1
ATOM 804 C CA . SER A 1 106 ? 4.184 12.293 3.721 1.00 96.31 106 SER A CA 1
ATOM 805 C C . SER A 1 106 ? 4.764 10.913 4.031 1.00 96.31 106 SER A C 1
ATOM 807 O O . SER A 1 106 ? 5.931 10.672 3.730 1.00 96.31 106 SER A O 1
ATOM 809 N N . ASN A 1 107 ? 3.990 10.010 4.638 1.00 97.19 107 ASN A N 1
ATOM 810 C CA . ASN A 1 107 ? 4.515 8.774 5.229 1.00 97.19 107 ASN A CA 1
ATOM 811 C C . ASN A 1 107 ? 4.560 7.606 4.252 1.00 97.19 107 ASN A C 1
ATOM 813 O O . ASN A 1 107 ? 5.411 6.730 4.395 1.00 97.19 107 ASN A O 1
ATOM 817 N N . ILE A 1 108 ? 3.655 7.572 3.274 1.00 98.25 108 ILE A N 1
ATOM 818 C CA . ILE A 1 108 ? 3.593 6.474 2.310 1.00 98.25 108 ILE A CA 1
ATOM 819 C C . ILE A 1 108 ? 4.746 6.649 1.304 1.00 98.25 108 ILE A C 1
ATOM 821 O O . ILE A 1 108 ? 4.884 7.734 0.731 1.00 98.25 108 ILE A O 1
ATOM 825 N N . PRO A 1 109 ? 5.605 5.634 1.098 1.00 97.56 109 PRO A N 1
ATOM 826 C CA . PRO A 1 109 ? 6.661 5.690 0.089 1.00 97.56 109 PRO A CA 1
ATOM 827 C C . PRO A 1 109 ? 6.094 5.723 -1.339 1.00 97.56 109 PRO A C 1
ATOM 829 O O . PRO A 1 109 ? 5.168 4.969 -1.652 1.00 97.56 109 PRO A O 1
ATOM 832 N N . THR A 1 110 ? 6.662 6.552 -2.216 1.00 95.69 110 THR A N 1
ATOM 833 C CA . THR A 1 110 ? 6.339 6.592 -3.653 1.00 95.69 110 THR A CA 1
ATOM 834 C C . THR A 1 110 ? 7.401 5.884 -4.499 1.00 95.69 110 THR A C 1
ATOM 836 O O . THR A 1 110 ? 8.514 5.609 -4.051 1.00 95.69 110 THR A O 1
ATOM 839 N N . ALA A 1 111 ? 7.041 5.526 -5.736 1.00 93.56 111 ALA A N 1
ATOM 840 C CA . ALA A 1 111 ? 7.870 4.692 -6.615 1.00 93.56 111 ALA A CA 1
ATOM 841 C C . ALA A 1 111 ? 9.163 5.374 -7.109 1.00 93.56 111 ALA A C 1
ATOM 843 O O . ALA A 1 111 ? 10.067 4.696 -7.596 1.00 93.56 111 ALA A O 1
ATOM 844 N N . ASP A 1 112 ? 9.234 6.699 -7.007 1.00 91.12 112 ASP A N 1
ATOM 845 C CA . ASP A 1 112 ? 10.339 7.556 -7.435 1.00 91.12 112 ASP A CA 1
ATOM 846 C C . ASP A 1 112 ? 11.275 7.971 -6.285 1.00 91.12 112 ASP A C 1
ATOM 848 O O . ASP A 1 112 ? 12.265 8.669 -6.509 1.00 91.12 112 ASP A O 1
ATOM 852 N N . GLU A 1 113 ? 11.004 7.528 -5.055 1.00 94.88 113 GLU A N 1
ATOM 853 C CA . GLU A 1 113 ? 11.858 7.827 -3.909 1.00 94.88 113 GLU A CA 1
ATOM 854 C C . GLU A 1 113 ? 13.169 7.032 -3.899 1.00 94.88 113 GLU A C 1
ATOM 856 O O . GLU A 1 113 ? 13.250 5.865 -4.284 1.00 94.88 113 GLU A O 1
ATOM 861 N N . SER A 1 114 ? 14.220 7.669 -3.374 1.00 95.38 114 SER A N 1
ATOM 862 C CA . SER A 1 114 ? 15.505 7.007 -3.137 1.00 95.38 114 SER A CA 1
ATOM 863 C C . SER A 1 114 ? 15.418 5.966 -2.014 1.00 95.38 114 SER A C 1
ATOM 865 O O . SER A 1 114 ? 14.663 6.130 -1.054 1.00 95.38 114 SER A O 1
ATOM 867 N N . LEU A 1 115 ? 16.265 4.932 -2.077 1.00 96.31 115 LEU A N 1
ATOM 868 C CA . LEU A 1 115 ? 16.327 3.887 -1.04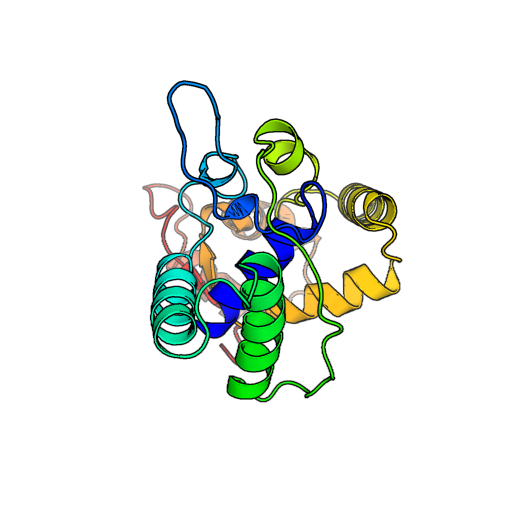8 1.00 96.31 115 LEU A CA 1
ATOM 869 C C . LEU A 1 115 ? 16.511 4.441 0.384 1.00 96.31 115 LEU A C 1
ATOM 871 O O . LEU A 1 115 ? 15.779 3.992 1.264 1.00 96.31 115 LEU A O 1
ATOM 875 N N . PRO A 1 116 ? 17.399 5.426 0.656 1.00 98.31 116 PRO A N 1
ATOM 876 C CA . PRO A 1 116 ? 17.489 6.028 1.987 1.00 98.31 116 PRO A CA 1
ATOM 877 C C . PRO A 1 116 ? 16.178 6.665 2.466 1.00 98.31 116 PRO A C 1
ATOM 879 O O . PRO A 1 116 ? 15.833 6.509 3.632 1.00 98.31 116 PRO A O 1
ATOM 882 N N . SER A 1 117 ? 15.426 7.326 1.574 1.00 97.94 117 SER A N 1
ATOM 883 C CA . SER A 1 117 ? 14.120 7.923 1.907 1.00 97.94 117 SER A CA 1
ATOM 884 C C . SER A 1 117 ? 13.107 6.854 2.316 1.00 97.94 117 SER A C 1
ATOM 886 O O . SER A 1 117 ? 12.464 6.964 3.361 1.00 97.94 117 SER A O 1
ATOM 888 N N . ILE A 1 118 ? 13.032 5.766 1.542 1.00 98.38 118 ILE A N 1
ATOM 889 C CA . ILE A 1 118 ? 12.149 4.632 1.838 1.00 98.38 118 ILE A CA 1
ATOM 890 C C . ILE A 1 118 ? 12.534 4.002 3.186 1.00 98.38 118 ILE A C 1
ATOM 892 O O . ILE A 1 118 ? 11.665 3.802 4.032 1.00 98.38 118 ILE A O 1
ATOM 896 N N . ILE A 1 119 ? 13.829 3.768 3.436 1.00 98.56 119 ILE A N 1
ATOM 897 C CA . ILE A 1 119 ? 14.318 3.244 4.722 1.00 98.56 119 ILE A CA 1
ATOM 898 C C . ILE A 1 119 ? 13.896 4.156 5.879 1.00 98.56 119 ILE A C 1
ATOM 900 O O . ILE A 1 119 ? 13.372 3.667 6.878 1.00 98.56 119 ILE A O 1
ATOM 904 N N . SER A 1 120 ? 14.079 5.475 5.755 1.00 98.38 120 SER A N 1
ATOM 905 C CA . SER A 1 120 ? 13.681 6.427 6.797 1.00 98.38 120 SER A CA 1
ATOM 906 C C . SER A 1 120 ? 12.182 6.373 7.100 1.00 98.38 120 SER A C 1
ATOM 908 O O . SER A 1 120 ? 11.808 6.418 8.271 1.00 98.38 120 SER A O 1
ATOM 910 N N . LYS A 1 121 ? 11.328 6.217 6.081 1.00 98.44 121 LYS A N 1
ATOM 911 C CA . LYS A 1 121 ? 9.876 6.071 6.267 1.00 98.44 121 LYS A CA 1
ATOM 912 C C . LYS A 1 121 ? 9.510 4.781 7.001 1.00 98.44 121 LYS A C 1
ATOM 914 O O . LYS A 1 121 ? 8.686 4.830 7.904 1.00 98.44 121 LYS A O 1
ATOM 919 N N . PHE A 1 122 ? 10.138 3.650 6.677 1.00 98.62 122 PHE A N 1
ATOM 920 C CA . PHE A 1 122 ? 9.908 2.391 7.400 1.00 98.62 122 PHE A CA 1
ATOM 921 C C . PHE A 1 122 ? 10.398 2.464 8.852 1.00 98.62 122 PHE A C 1
ATOM 923 O O . PHE A 1 122 ? 9.655 2.098 9.762 1.00 98.62 122 PHE A O 1
ATOM 930 N N . LEU A 1 123 ? 11.588 3.026 9.090 1.00 98.38 123 LEU A N 1
ATOM 931 C CA . LEU A 1 123 ? 12.113 3.221 10.446 1.00 98.38 123 LEU A CA 1
ATOM 932 C C . LEU A 1 123 ? 11.213 4.134 11.285 1.00 98.38 123 LEU A C 1
ATOM 934 O O . LEU A 1 123 ? 11.041 3.887 12.477 1.00 98.38 123 LEU A O 1
ATOM 938 N N . PHE A 1 124 ? 10.600 5.151 10.671 1.00 97.44 124 PHE A N 1
ATOM 939 C CA . PHE A 1 124 ? 9.618 6.009 11.335 1.00 97.44 124 PHE A CA 1
ATOM 940 C C . PHE A 1 124 ? 8.371 5.233 11.795 1.00 97.44 124 PHE A C 1
ATOM 942 O O . PHE A 1 124 ? 7.818 5.549 12.844 1.00 97.44 124 PHE A O 1
ATOM 949 N N . GLN A 1 125 ? 7.979 4.174 11.078 1.00 97.69 125 GLN A N 1
ATOM 950 C CA . GLN A 1 125 ? 6.915 3.249 11.499 1.00 97.69 125 GLN A CA 1
ATOM 951 C C . GLN A 1 125 ? 7.390 2.182 12.503 1.00 97.69 125 GLN A C 1
ATOM 953 O O . GLN A 1 125 ? 6.627 1.289 12.866 1.00 97.69 125 GLN A O 1
ATOM 958 N N . GLY A 1 126 ? 8.654 2.227 12.935 1.00 98.12 126 GLY A N 1
ATOM 959 C CA . GLY A 1 126 ? 9.250 1.201 13.792 1.00 98.12 126 GLY A CA 1
ATOM 960 C C . GLY A 1 126 ? 9.586 -0.105 13.064 1.00 98.12 126 GLY A C 1
ATOM 961 O O . GLY A 1 126 ? 9.791 -1.123 13.720 1.00 98.12 126 GLY A O 1
ATOM 962 N N . LEU A 1 127 ? 9.651 -0.089 11.729 1.00 98.62 127 LEU A N 1
ATOM 963 C CA . LEU A 1 127 ? 9.991 -1.243 10.897 1.00 98.62 127 LEU A CA 1
ATOM 964 C C . LEU A 1 127 ? 11.463 -1.185 10.478 1.00 98.62 127 LEU A C 1
ATOM 966 O O . LEU A 1 127 ? 11.959 -0.159 10.011 1.00 98.62 127 LEU A O 1
ATOM 970 N N . SER A 1 128 ? 12.173 -2.299 10.631 1.00 98.69 128 SER A N 1
ATOM 971 C CA . SER A 1 128 ? 13.582 -2.418 10.257 1.00 98.69 128 SER A CA 1
ATOM 972 C C . SER A 1 128 ? 13.781 -2.465 8.736 1.00 98.69 128 SER A C 1
ATOM 974 O O . SER A 1 128 ? 12.846 -2.647 7.956 1.00 98.69 128 SER A O 1
ATOM 976 N N . VAL A 1 129 ? 15.037 -2.372 8.287 1.00 98.50 129 VAL A N 1
ATOM 977 C CA . VAL A 1 129 ? 15.386 -2.589 6.870 1.00 98.50 129 VAL A CA 1
ATOM 978 C C . VAL A 1 129 ? 15.001 -4.003 6.414 1.00 98.50 129 VAL A C 1
ATOM 980 O O . VAL A 1 129 ? 14.555 -4.183 5.283 1.00 98.50 129 VAL A O 1
ATOM 983 N N . THR A 1 130 ? 15.124 -5.002 7.293 1.00 98.69 130 THR A N 1
ATOM 984 C CA . THR A 1 130 ? 14.684 -6.375 7.007 1.00 98.69 130 THR A CA 1
ATOM 985 C C . THR A 1 130 ? 13.177 -6.432 6.782 1.00 98.69 130 THR A C 1
ATOM 987 O O . THR A 1 130 ? 12.732 -7.070 5.828 1.00 98.69 130 THR A O 1
ATOM 990 N N . ASP A 1 131 ? 12.393 -5.725 7.599 1.00 98.62 131 ASP A N 1
ATOM 991 C CA . ASP A 1 131 ? 10.937 -5.649 7.434 1.00 98.62 131 ASP A CA 1
ATOM 992 C C . ASP A 1 131 ? 10.573 -4.954 6.121 1.00 98.62 131 ASP A C 1
ATOM 994 O O . ASP A 1 131 ? 9.723 -5.445 5.386 1.00 98.62 131 ASP A O 1
ATOM 998 N N . MET A 1 132 ? 11.267 -3.866 5.772 1.00 98.50 132 MET A N 1
ATOM 999 C CA . MET A 1 132 ? 11.086 -3.173 4.494 1.00 98.50 132 MET A CA 1
ATOM 1000 C C . MET A 1 132 ? 11.300 -4.108 3.298 1.00 98.50 132 MET A C 1
ATOM 1002 O O . MET A 1 132 ? 10.445 -4.180 2.416 1.00 98.50 132 MET A O 1
ATOM 1006 N N . VAL A 1 133 ? 12.419 -4.840 3.260 1.00 98.31 133 VAL A N 1
ATOM 1007 C CA . VAL A 1 133 ? 12.713 -5.783 2.166 1.00 98.31 133 VAL A CA 1
ATOM 1008 C C . VAL A 1 133 ? 11.700 -6.929 2.143 1.00 98.31 133 VAL A C 1
ATOM 1010 O O . VAL A 1 133 ? 11.238 -7.316 1.072 1.00 98.31 133 VAL A O 1
ATOM 1013 N N . THR A 1 134 ? 11.309 -7.438 3.312 1.00 98.00 134 THR A N 1
ATOM 1014 C CA . THR A 1 134 ? 10.313 -8.512 3.430 1.00 98.00 134 THR A CA 1
ATOM 1015 C C . THR A 1 134 ? 8.948 -8.063 2.900 1.00 98.00 134 THR A C 1
ATOM 1017 O O . THR A 1 134 ? 8.335 -8.760 2.094 1.00 98.00 134 THR A O 1
ATOM 1020 N N . LEU A 1 135 ? 8.489 -6.871 3.290 1.00 98.19 135 LEU A N 1
ATOM 1021 C CA . LEU A 1 135 ? 7.196 -6.313 2.885 1.00 98.19 135 LEU A CA 1
ATOM 1022 C C . LEU A 1 135 ? 7.174 -5.869 1.418 1.00 98.19 135 LEU A C 1
ATOM 1024 O O . LEU A 1 135 ? 6.130 -5.967 0.774 1.00 98.19 135 LEU A O 1
ATOM 1028 N N . ALA A 1 136 ? 8.316 -5.467 0.849 1.00 98.00 136 ALA A N 1
ATOM 1029 C CA . ALA A 1 136 ? 8.438 -5.228 -0.590 1.00 98.00 136 ALA A CA 1
ATOM 1030 C C . ALA A 1 136 ? 8.106 -6.483 -1.423 1.00 98.00 136 ALA A C 1
ATOM 1032 O O . ALA A 1 136 ? 7.673 -6.359 -2.570 1.00 98.00 136 ALA A O 1
ATOM 1033 N N . GLY A 1 137 ? 8.218 -7.682 -0.836 1.00 97.38 137 GLY A N 1
ATOM 1034 C CA . GLY A 1 137 ? 7.780 -8.943 -1.438 1.00 97.38 137 GLY A CA 1
ATOM 1035 C C . GLY A 1 137 ? 6.287 -8.992 -1.788 1.00 97.38 137 GLY A C 1
ATOM 1036 O O . GLY A 1 137 ? 5.900 -9.764 -2.660 1.00 97.38 137 GLY A O 1
ATOM 1037 N N . ALA A 1 138 ? 5.443 -8.128 -1.209 1.00 97.75 138 ALA A N 1
ATOM 1038 C CA . ALA A 1 138 ? 4.035 -8.007 -1.600 1.00 97.75 138 ALA A CA 1
ATOM 1039 C C . ALA A 1 138 ? 3.848 -7.589 -3.074 1.00 97.75 138 ALA A C 1
ATOM 1041 O O . ALA A 1 138 ? 2.792 -7.838 -3.655 1.00 97.75 138 ALA A O 1
ATOM 1042 N N . HIS A 1 139 ? 4.878 -7.007 -3.702 1.00 97.56 139 HIS A N 1
ATOM 1043 C CA . HIS A 1 139 ? 4.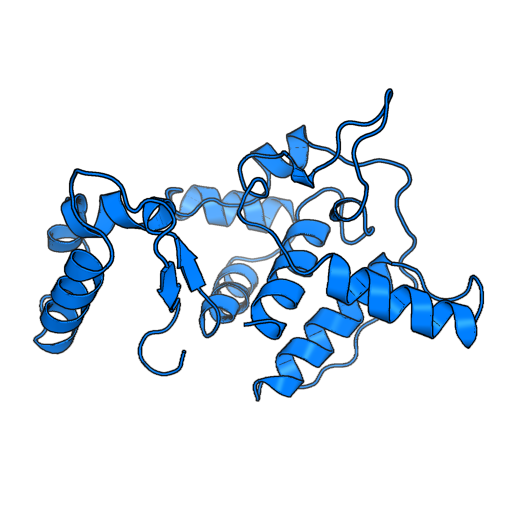910 -6.735 -5.140 1.00 97.56 139 HIS A CA 1
ATOM 1044 C C . HIS A 1 139 ? 5.057 -7.995 -6.014 1.00 97.56 139 HIS A C 1
ATOM 1046 O O . HIS A 1 139 ? 5.071 -7.875 -7.233 1.00 97.56 139 HIS A O 1
ATOM 1052 N N . THR A 1 140 ? 5.097 -9.201 -5.436 1.00 97.31 140 THR A N 1
ATOM 1053 C CA . THR A 1 140 ? 4.998 -10.464 -6.192 1.00 97.31 140 THR A CA 1
ATOM 1054 C C . THR A 1 140 ? 3.633 -10.678 -6.860 1.00 97.31 140 THR A C 1
ATOM 1056 O O . THR A 1 140 ? 3.477 -11.618 -7.624 1.00 97.31 140 THR A O 1
ATOM 1059 N N . ILE A 1 141 ? 2.635 -9.838 -6.564 1.00 97.25 141 ILE A N 1
ATOM 1060 C CA . ILE A 1 141 ? 1.316 -9.831 -7.206 1.00 97.25 141 ILE A CA 1
ATOM 1061 C C . ILE A 1 141 ? 0.867 -8.393 -7.479 1.00 97.25 141 ILE A C 1
ATOM 1063 O O . ILE A 1 141 ? 1.334 -7.432 -6.865 1.00 97.25 141 ILE A O 1
ATOM 1067 N N . GLY A 1 142 ? -0.157 -8.240 -8.317 1.00 97.00 142 GLY A N 1
ATOM 1068 C CA . GLY A 1 142 ? -0.815 -6.950 -8.526 1.00 97.00 142 GLY A CA 1
ATOM 1069 C C . GLY A 1 142 ? -0.247 -6.174 -9.708 1.00 97.00 142 GLY A C 1
ATOM 1070 O O . GLY A 1 142 ? 0.458 -6.719 -10.546 1.00 97.00 142 GLY A O 1
ATOM 1071 N N . MET A 1 143 ? -0.635 -4.902 -9.820 1.00 96.88 143 MET A N 1
ATOM 1072 C CA . MET A 1 143 ? -0.403 -4.098 -11.023 1.00 96.88 143 MET A CA 1
ATOM 1073 C C . MET A 1 143 ? 0.096 -2.699 -10.658 1.00 96.88 143 MET A C 1
ATOM 1075 O O . MET A 1 143 ? -0.419 -2.108 -9.707 1.00 96.88 143 MET A O 1
ATOM 1079 N N . ALA A 1 144 ? 0.986 -2.133 -11.473 1.00 96.38 144 ALA A N 1
ATOM 1080 C CA . ALA A 1 144 ? 1.366 -0.721 -11.434 1.00 96.38 144 ALA A CA 1
ATOM 1081 C C . ALA A 1 144 ? 0.892 0.022 -12.681 1.00 96.38 144 ALA A C 1
ATOM 1083 O O . ALA A 1 144 ? 0.873 -0.527 -13.782 1.00 96.38 144 ALA A O 1
ATOM 1084 N N . ARG A 1 145 ? 0.546 1.301 -12.504 1.00 95.69 145 ARG A N 1
ATOM 1085 C CA . ARG A 1 145 ? 0.278 2.231 -13.608 1.00 95.69 145 ARG A CA 1
ATOM 1086 C C . ARG A 1 145 ? 1.576 2.730 -14.235 1.00 95.69 145 ARG A C 1
ATOM 1088 O O . ARG A 1 145 ? 2.534 2.977 -13.502 1.00 95.69 145 ARG A O 1
ATOM 1095 N N . CYS A 1 146 ? 1.563 2.966 -15.546 1.00 95.94 146 CYS A N 1
ATOM 1096 C CA . CYS A 1 146 ? 2.700 3.493 -16.302 1.00 95.94 146 CYS A CA 1
ATOM 1097 C C . CYS A 1 146 ? 3.309 4.750 -15.677 1.00 95.94 146 CYS A C 1
ATOM 1099 O O . CYS A 1 146 ? 4.529 4.882 -15.674 1.00 95.94 146 CYS A O 1
ATOM 1101 N N . GLU A 1 147 ? 2.495 5.654 -15.120 1.00 93.19 147 GLU A N 1
ATOM 1102 C CA . GLU A 1 147 ? 2.979 6.869 -14.439 1.00 93.19 147 GLU A CA 1
ATOM 1103 C C . GLU A 1 147 ? 4.095 6.587 -13.406 1.00 93.19 147 GLU A C 1
ATOM 1105 O O . GLU A 1 147 ? 4.997 7.402 -13.249 1.00 93.19 147 GLU A O 1
ATOM 1110 N N . ASN A 1 148 ? 4.073 5.417 -12.751 1.00 93.88 148 ASN A N 1
ATOM 1111 C CA . ASN A 1 148 ? 4.959 5.091 -11.631 1.00 93.88 148 ASN A CA 1
ATOM 1112 C C . ASN A 1 148 ? 6.327 4.557 -12.075 1.00 93.88 148 ASN A C 1
ATOM 1114 O O . ASN A 1 148 ? 7.247 4.485 -11.269 1.00 93.88 148 ASN A O 1
ATOM 1118 N N . PHE A 1 149 ? 6.476 4.146 -13.337 1.00 93.69 149 PHE A N 1
ATOM 1119 C CA . PHE A 1 149 ? 7.722 3.544 -13.830 1.00 93.69 149 PHE A CA 1
ATOM 1120 C C . PHE A 1 149 ? 8.153 4.034 -15.217 1.00 93.69 149 PHE A C 1
ATOM 1122 O O . PHE A 1 149 ? 9.248 3.691 -15.669 1.00 93.69 149 PHE A O 1
ATOM 1129 N N . ARG A 1 150 ? 7.350 4.874 -15.890 1.00 93.94 150 ARG A N 1
ATOM 1130 C CA . ARG A 1 150 ? 7.655 5.425 -17.222 1.00 93.94 150 ARG A CA 1
ATOM 1131 C C . ARG A 1 150 ? 9.003 6.144 -17.251 1.00 93.94 150 ARG A C 1
ATOM 1133 O O . ARG A 1 150 ? 9.782 5.926 -18.177 1.00 93.94 150 ARG A O 1
ATOM 1140 N N . LEU A 1 151 ? 9.292 6.954 -16.230 1.00 91.88 151 LEU A N 1
ATOM 1141 C CA . LEU A 1 151 ? 10.565 7.674 -16.121 1.00 91.88 151 LEU A CA 1
ATOM 1142 C C . LEU A 1 151 ? 11.767 6.724 -16.102 1.00 91.88 151 LEU A C 1
ATOM 1144 O O . LEU A 1 151 ? 12.788 7.037 -16.700 1.00 91.88 151 LEU A O 1
ATOM 1148 N N . ARG A 1 152 ? 11.632 5.540 -15.495 1.00 91.12 152 ARG A N 1
ATOM 1149 C CA . ARG A 1 152 ? 12.709 4.545 -15.448 1.00 91.12 152 ARG A CA 1
ATOM 1150 C C . ARG A 1 152 ? 12.921 3.887 -16.807 1.00 91.12 152 ARG A C 1
ATOM 1152 O O . ARG A 1 152 ? 14.033 3.893 -17.324 1.00 91.12 152 ARG A O 1
ATOM 1159 N N . ILE A 1 153 ? 11.858 3.378 -17.438 1.00 92.81 153 ILE A N 1
ATOM 1160 C CA . ILE A 1 153 ? 11.971 2.632 -18.710 1.00 92.81 153 ILE A CA 1
ATOM 1161 C C . ILE A 1 153 ? 12.430 3.498 -19.900 1.00 92.81 153 ILE A C 1
ATOM 1163 O O . ILE A 1 153 ? 12.948 2.953 -20.877 1.00 92.81 153 ILE A O 1
ATOM 1167 N N . TYR A 1 154 ? 12.268 4.826 -19.832 1.00 92.44 154 TYR A N 1
ATOM 1168 C CA . TYR A 1 154 ? 12.787 5.781 -20.828 1.00 92.44 154 TYR A CA 1
ATOM 1169 C C . TYR A 1 154 ? 13.969 6.630 -20.339 1.00 92.44 154 TYR A C 1
ATOM 1171 O O . TYR 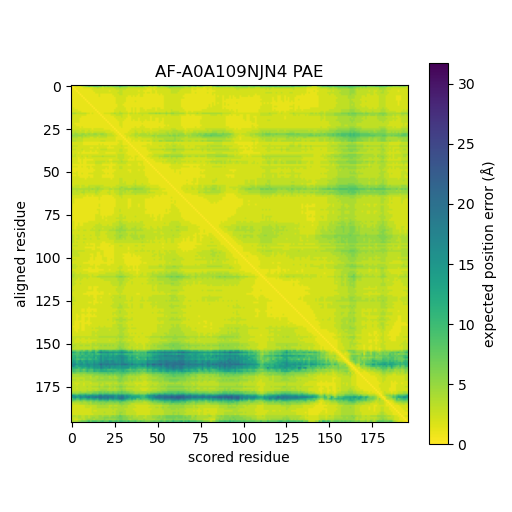A 1 154 ? 14.502 7.409 -21.125 1.00 92.44 154 TYR A O 1
ATOM 1179 N N . GLY A 1 155 ? 14.369 6.496 -19.075 1.00 89.56 155 GLY A N 1
ATOM 1180 C CA . GLY A 1 155 ? 15.447 7.264 -18.460 1.00 89.56 155 GLY A CA 1
ATOM 1181 C C . GLY A 1 155 ? 16.624 6.375 -18.083 1.00 89.56 155 GLY A C 1
ATOM 1182 O O . GLY A 1 155 ? 17.414 5.965 -18.929 1.00 89.56 155 GLY A O 1
ATOM 1183 N N . ASP A 1 156 ? 16.753 6.086 -16.794 1.00 82.19 156 ASP A N 1
ATOM 1184 C CA . ASP A 1 156 ? 17.944 5.480 -16.199 1.00 82.19 156 ASP A CA 1
ATOM 1185 C C . ASP A 1 156 ? 17.982 3.945 -16.242 1.00 82.19 156 ASP A C 1
ATOM 1187 O O . ASP A 1 156 ? 18.945 3.354 -15.748 1.00 82.19 156 ASP A O 1
ATOM 1191 N N . HIS A 1 157 ? 16.994 3.268 -16.842 1.00 83.69 157 HIS A N 1
ATOM 1192 C CA . HIS A 1 157 ? 16.998 1.803 -16.946 1.00 83.69 157 HIS A CA 1
ATOM 1193 C C . HIS A 1 157 ? 18.299 1.275 -17.567 1.00 83.69 157 HIS A C 1
ATOM 1195 O O . HIS A 1 157 ? 18.841 0.273 -17.111 1.00 83.69 157 HIS A O 1
ATOM 1201 N N . GLU A 1 158 ? 18.840 1.951 -18.584 1.00 76.19 158 GLU A N 1
ATOM 1202 C CA . GLU A 1 158 ? 20.096 1.530 -19.219 1.00 76.19 158 GLU A CA 1
ATOM 1203 C C . GLU A 1 158 ? 21.322 1.637 -18.302 1.00 76.19 158 GLU A C 1
ATOM 1205 O O . GLU A 1 158 ? 22.284 0.898 -18.502 1.00 76.19 158 GLU A O 1
ATOM 1210 N N . LEU A 1 159 ? 21.284 2.534 -17.311 1.00 79.25 159 LEU A N 1
ATOM 1211 C CA . LEU A 1 159 ? 22.361 2.759 -16.343 1.00 79.25 159 LEU A CA 1
ATOM 1212 C C . LEU A 1 159 ? 22.218 1.880 -15.093 1.00 79.25 159 LEU A C 1
ATOM 1214 O O . LEU A 1 159 ? 23.206 1.620 -14.411 1.00 79.25 159 LEU A O 1
ATOM 1218 N N . THR A 1 160 ? 20.997 1.439 -14.784 1.00 78.00 160 THR A N 1
ATOM 1219 C CA . THR A 1 160 ? 20.653 0.762 -13.522 1.00 78.00 160 THR A CA 1
ATOM 1220 C C . THR A 1 160 ? 20.323 -0.723 -13.681 1.00 78.00 160 THR A C 1
ATOM 1222 O O . THR A 1 160 ? 20.139 -1.413 -12.680 1.00 78.00 160 THR A O 1
ATOM 1225 N N . SER A 1 161 ? 20.263 -1.239 -14.913 1.00 77.00 161 SER A N 1
ATOM 1226 C CA . SER A 1 161 ? 19.876 -2.621 -15.214 1.00 77.00 161 SER A CA 1
ATOM 1227 C C . SER A 1 161 ? 20.983 -3.389 -15.934 1.00 77.00 161 SER A C 1
ATOM 1229 O O . SER A 1 161 ? 21.650 -2.874 -16.834 1.00 77.00 161 SER A O 1
ATOM 1231 N N . SER A 1 162 ? 21.163 -4.662 -15.574 1.00 76.75 162 SER A N 1
ATOM 1232 C CA . SER A 1 162 ? 22.014 -5.570 -16.344 1.00 76.75 162 SER A CA 1
ATOM 1233 C C . SER A 1 162 ? 21.343 -5.906 -17.678 1.00 76.75 162 SER A C 1
ATOM 1235 O O . SER A 1 162 ? 20.210 -6.397 -17.722 1.00 76.75 162 SER A O 1
ATOM 1237 N N . LYS A 1 163 ? 22.051 -5.655 -18.783 1.00 76.00 163 LYS A N 1
ATOM 1238 C CA . LYS A 1 163 ? 21.582 -5.975 -20.137 1.00 76.00 163 LYS A CA 1
ATOM 1239 C C . LYS A 1 163 ? 21.645 -7.486 -20.351 1.00 76.00 163 LYS A C 1
ATOM 1241 O O . LYS A 1 163 ? 22.706 -8.052 -20.596 1.00 76.00 163 LYS A O 1
ATOM 1246 N N . THR A 1 164 ? 20.498 -8.137 -20.213 1.00 79.06 164 THR A N 1
ATOM 1247 C CA . THR A 1 164 ? 20.294 -9.558 -20.493 1.00 79.06 164 THR A CA 1
ATOM 1248 C C . THR A 1 164 ? 19.203 -9.677 -21.552 1.00 79.06 164 THR A C 1
ATOM 1250 O O . THR A 1 164 ? 18.329 -8.815 -21.635 1.00 79.06 164 THR A O 1
ATOM 1253 N N . ILE A 1 165 ? 19.211 -10.742 -22.357 1.00 76.19 165 ILE A N 1
ATOM 1254 C CA . ILE A 1 165 ? 18.170 -10.948 -23.381 1.00 76.19 165 ILE A CA 1
ATOM 1255 C C . ILE A 1 165 ? 16.749 -10.910 -22.766 1.00 76.19 165 ILE A C 1
ATOM 1257 O O . ILE A 1 165 ? 15.889 -10.221 -23.323 1.00 76.19 165 ILE A O 1
ATOM 1261 N N . PRO A 1 166 ? 16.484 -11.547 -21.603 1.00 81.69 166 PRO A N 1
ATOM 1262 C CA . PRO A 1 166 ? 15.190 -11.423 -20.934 1.00 81.69 166 PRO A CA 1
ATOM 1263 C C . PRO A 1 166 ? 14.846 -9.981 -20.538 1.00 81.69 166 PRO A C 1
ATOM 1265 O O . PRO A 1 166 ? 13.744 -9.525 -20.844 1.00 81.69 166 PRO A O 1
ATOM 1268 N N . SER A 1 167 ? 15.782 -9.228 -19.942 1.00 82.69 167 SER A N 1
ATOM 1269 C CA . SER A 1 167 ? 15.512 -7.844 -19.516 1.00 82.69 167 SER A CA 1
ATOM 1270 C C . SER A 1 167 ? 15.236 -6.905 -20.693 1.00 82.69 167 SER A C 1
ATOM 1272 O O . SER A 1 167 ? 14.374 -6.034 -20.592 1.00 82.69 167 SER A O 1
ATOM 1274 N N . GLU A 1 168 ? 15.877 -7.114 -21.844 1.00 86.25 168 GLU A N 1
ATOM 1275 C CA . GLU A 1 168 ? 15.579 -6.350 -23.060 1.00 86.25 168 GLU A CA 1
ATOM 1276 C C . GLU A 1 168 ? 14.201 -6.674 -23.643 1.00 86.25 168 GLU A C 1
ATOM 1278 O O . GLU A 1 168 ? 13.493 -5.769 -24.095 1.00 86.25 168 GLU A O 1
ATOM 1283 N N . SER A 1 169 ? 13.811 -7.953 -23.647 1.00 89.31 169 SER A N 1
ATOM 1284 C CA . SER A 1 169 ? 12.488 -8.366 -24.124 1.00 89.31 169 SER A CA 1
ATOM 1285 C C . SER A 1 169 ? 11.372 -7.785 -23.254 1.00 89.31 169 SER A C 1
ATOM 1287 O O . SER A 1 169 ? 10.433 -7.187 -23.781 1.00 89.31 169 SER A O 1
ATOM 1289 N N . HIS A 1 170 ? 11.543 -7.838 -21.932 1.00 89.50 170 HIS A N 1
ATOM 1290 C CA . HIS A 1 170 ? 10.594 -7.275 -20.985 1.00 89.50 170 HIS A CA 1
ATOM 1291 C C . HIS A 1 170 ? 10.544 -5.741 -21.066 1.00 89.50 170 HIS A C 1
ATOM 1293 O O . HIS A 1 170 ? 9.468 -5.149 -21.062 1.00 89.50 170 HIS A O 1
ATOM 1299 N N . LEU A 1 171 ? 11.684 -5.065 -21.253 1.00 91.81 171 LEU A N 1
ATOM 1300 C CA . LEU A 1 171 ? 11.697 -3.617 -21.475 1.00 91.81 171 LEU A CA 1
ATOM 1301 C C . LEU A 1 171 ? 10.910 -3.217 -22.734 1.00 91.81 171 LEU A C 1
ATOM 1303 O O . LEU A 1 171 ? 10.192 -2.217 -22.715 1.00 91.81 171 LEU A O 1
ATOM 1307 N N . LYS A 1 172 ? 11.035 -3.974 -23.833 1.00 92.44 172 LYS A N 1
ATOM 1308 C CA . LYS A 1 172 ? 10.260 -3.729 -25.064 1.00 92.44 172 LYS A CA 1
ATOM 1309 C C . LYS A 1 172 ? 8.762 -3.898 -24.821 1.00 92.44 172 LYS A C 1
ATOM 1311 O O . LYS A 1 172 ? 7.983 -3.070 -25.289 1.00 92.44 172 LYS A O 1
ATOM 1316 N N . GLU A 1 173 ? 8.375 -4.919 -24.063 1.00 94.00 173 GLU A N 1
ATOM 1317 C CA . GLU A 1 173 ? 6.990 -5.133 -23.643 1.00 94.00 173 GLU A CA 1
ATOM 1318 C C . GLU A 1 173 ? 6.469 -3.944 -22.821 1.00 94.00 173 GLU A C 1
ATOM 1320 O O . GLU A 1 173 ? 5.465 -3.336 -23.198 1.00 94.00 173 GLU A O 1
ATOM 1325 N N . LEU A 1 174 ? 7.193 -3.521 -21.779 1.00 95.06 174 LEU A N 1
ATOM 1326 C CA . LEU A 1 174 ? 6.818 -2.363 -20.959 1.00 95.06 174 LEU A CA 1
ATOM 1327 C C . LEU A 1 174 ? 6.693 -1.077 -21.788 1.00 95.06 174 LEU A C 1
ATOM 1329 O O . LEU A 1 174 ? 5.747 -0.316 -21.595 1.00 95.06 174 LEU A O 1
ATOM 1333 N N . LYS A 1 175 ? 7.599 -0.838 -22.745 1.00 94.69 175 LYS A N 1
ATOM 1334 C CA . LYS A 1 175 ? 7.517 0.316 -23.660 1.00 94.69 175 LYS A CA 1
ATOM 1335 C C . LYS A 1 175 ? 6.317 0.238 -24.608 1.00 94.69 175 LYS A C 1
ATOM 1337 O O . LYS A 1 175 ? 5.767 1.278 -24.961 1.00 94.69 175 LYS A O 1
ATOM 1342 N N . SER A 1 176 ? 5.887 -0.965 -24.995 1.00 94.69 176 SER A N 1
ATOM 1343 C CA . SER A 1 176 ? 4.672 -1.150 -25.800 1.00 94.69 176 SER A CA 1
ATOM 1344 C C . SER A 1 176 ? 3.396 -0.826 -25.012 1.00 94.69 176 SER A C 1
ATOM 1346 O O . SER A 1 176 ? 2.475 -0.222 -25.558 1.00 94.69 176 SER A O 1
ATOM 1348 N N . ILE A 1 177 ? 3.370 -1.153 -23.714 1.00 95.94 177 ILE A N 1
ATOM 1349 C CA . ILE A 1 177 ? 2.260 -0.838 -22.799 1.00 95.94 177 ILE A CA 1
ATOM 1350 C C . ILE A 1 177 ? 2.263 0.653 -22.439 1.00 95.94 177 ILE A C 1
ATOM 1352 O O . ILE A 1 177 ? 1.205 1.278 -22.339 1.00 95.94 177 ILE A O 1
ATOM 1356 N N . CYS A 1 178 ? 3.451 1.228 -22.255 1.00 96.25 178 CYS A N 1
ATOM 1357 C CA . CYS A 1 178 ? 3.666 2.598 -21.813 1.00 96.25 178 CYS A CA 1
ATOM 1358 C C . CYS A 1 178 ? 4.428 3.398 -22.882 1.00 96.25 178 CYS A C 1
ATOM 1360 O O . CYS A 1 178 ? 5.652 3.509 -22.783 1.00 96.25 178 CYS A O 1
ATOM 1362 N N . PRO A 1 179 ? 3.749 3.988 -23.882 1.00 93.50 179 PRO A N 1
ATOM 1363 C CA . PRO A 1 179 ? 4.386 4.872 -24.858 1.00 93.50 179 PRO A CA 1
ATOM 1364 C C . PRO A 1 179 ? 5.105 6.067 -24.195 1.00 93.50 179 PRO A C 1
ATOM 1366 O O . PRO A 1 179 ? 4.703 6.493 -23.107 1.00 93.50 179 PRO A O 1
ATOM 1369 N N . PRO A 1 180 ? 6.154 6.636 -24.826 1.00 90.44 180 PRO A N 1
ATOM 1370 C CA . PRO A 1 180 ? 6.918 7.742 -24.239 1.00 90.44 180 PRO A CA 1
ATOM 1371 C C . PRO A 1 180 ? 6.129 9.059 -24.213 1.00 90.44 180 PRO A C 1
ATOM 1373 O O . PRO A 1 180 ? 6.300 9.869 -23.306 1.00 90.44 180 PRO A O 1
ATOM 1376 N N . ILE A 1 181 ? 5.267 9.263 -25.210 1.00 85.12 181 ILE A N 1
ATOM 1377 C CA . ILE A 1 181 ? 4.413 10.439 -25.406 1.00 85.12 181 ILE A CA 1
ATOM 1378 C C . ILE A 1 181 ? 3.034 9.984 -25.901 1.00 85.12 181 ILE A C 1
ATOM 1380 O O . ILE A 1 181 ? 2.907 8.896 -26.460 1.00 85.12 181 ILE A O 1
ATOM 1384 N N . GLY A 1 182 ? 2.011 10.828 -25.740 1.00 76.69 182 GLY A N 1
ATOM 1385 C CA . GLY A 1 182 ? 0.673 10.577 -26.298 1.00 76.69 182 GLY A CA 1
ATOM 1386 C C . GLY A 1 182 ? -0.334 9.904 -25.355 1.00 76.69 182 GLY A C 1
ATOM 1387 O O . GLY A 1 182 ? -1.365 9.433 -25.826 1.00 76.69 182 GLY A O 1
ATOM 1388 N N . GLY A 1 183 ? -0.071 9.881 -24.044 1.00 83.25 183 GLY A N 1
ATOM 1389 C CA . GLY A 1 183 ? -1.008 9.408 -23.016 1.00 83.25 183 GLY A CA 1
ATOM 1390 C C . GLY A 1 183 ? -0.672 8.028 -22.442 1.00 83.25 183 GLY A C 1
ATOM 1391 O O . GLY A 1 183 ? 0.481 7.593 -22.440 1.00 83.25 183 GLY A O 1
ATOM 1392 N N . GLY A 1 184 ? -1.684 7.324 -21.924 1.00 87.75 184 GLY A N 1
ATOM 1393 C CA . GLY A 1 184 ? -1.543 5.967 -21.376 1.00 87.75 184 GLY A CA 1
ATOM 1394 C C . GLY A 1 184 ? -0.980 5.913 -19.953 1.00 87.75 184 GLY A C 1
ATOM 1395 O O . GLY A 1 184 ? -0.448 4.889 -19.541 1.00 87.75 184 GLY A O 1
ATOM 1396 N N . GLU A 1 185 ? -1.075 6.999 -19.188 1.00 86.81 185 GLU A N 1
ATOM 1397 C CA . GLU A 1 185 ? -0.616 7.078 -17.792 1.00 86.81 185 GLU A CA 1
ATOM 1398 C C . GLU A 1 185 ? -1.313 6.027 -16.919 1.00 86.81 185 GLU A C 1
ATOM 1400 O O . GLU A 1 185 ? -0.702 5.453 -16.021 1.00 86.81 185 GLU A O 1
ATOM 1405 N N . ASN A 1 186 ? -2.576 5.734 -17.247 1.00 93.00 186 ASN A N 1
ATOM 1406 C CA . ASN A 1 186 ? -3.414 4.749 -16.571 1.00 93.00 186 ASN A CA 1
ATOM 1407 C C . ASN A 1 186 ? -3.292 3.322 -17.124 1.00 93.00 186 ASN A C 1
ATOM 1409 O O . ASN A 1 186 ? -3.944 2.425 -16.585 1.00 93.00 186 ASN A O 1
ATOM 1413 N N . ASN A 1 187 ? -2.487 3.091 -18.168 1.00 95.94 187 ASN A N 1
ATOM 1414 C CA . ASN A 1 187 ? -2.183 1.726 -18.592 1.00 95.94 187 ASN A CA 1
ATOM 1415 C C . ASN A 1 187 ? -1.446 1.014 -17.456 1.00 95.94 187 ASN A C 1
ATOM 1417 O O . ASN A 1 187 ? -0.701 1.639 -16.699 1.00 95.94 187 ASN A O 1
ATOM 1421 N N . ILE A 1 188 ? -1.683 -0.288 -17.323 1.00 95.69 188 ILE A N 1
ATOM 1422 C CA . ILE A 1 188 ? -1.165 -1.084 -16.213 1.00 95.69 188 ILE A CA 1
ATOM 1423 C C . ILE A 1 188 ? -0.290 -2.228 -16.711 1.00 95.69 188 ILE A C 1
ATOM 1425 O O . ILE A 1 188 ? -0.601 -2.851 -17.723 1.00 95.69 188 ILE A O 1
ATOM 1429 N N . ALA A 1 189 ? 0.759 -2.524 -15.953 1.00 96.62 189 ALA A N 1
ATOM 1430 C CA . ALA A 1 189 ? 1.611 -3.697 -16.112 1.00 96.62 189 ALA A CA 1
ATOM 1431 C C . ALA A 1 189 ? 1.658 -4.473 -14.783 1.00 96.62 189 ALA A C 1
ATOM 1433 O O . ALA A 1 189 ? 1.461 -3.860 -13.724 1.00 96.62 189 ALA A O 1
ATOM 1434 N N . PRO A 1 190 ? 1.848 -5.803 -14.810 1.00 96.44 190 PRO A N 1
ATOM 1435 C CA . PRO A 1 190 ? 1.979 -6.586 -13.587 1.00 96.44 190 PRO A CA 1
ATOM 1436 C C . PRO A 1 190 ? 3.250 -6.199 -12.821 1.00 96.44 190 PRO A C 1
ATOM 1438 O O . PRO A 1 190 ? 4.254 -5.831 -13.429 1.00 96.44 190 PRO A O 1
ATOM 1441 N N . MET A 1 191 ? 3.193 -6.255 -11.488 1.00 95.50 191 MET A N 1
ATOM 1442 C CA . MET A 1 191 ? 4.355 -5.973 -10.631 1.00 95.50 191 MET A CA 1
ATOM 1443 C C . MET A 1 191 ? 5.418 -7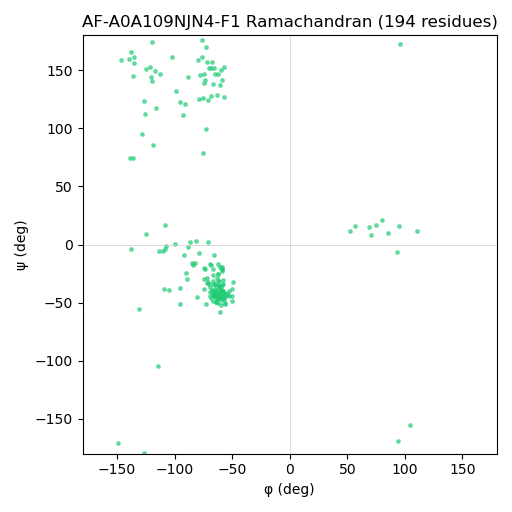.075 -10.718 1.00 95.50 191 MET A C 1
ATOM 1445 O O . MET A 1 191 ? 6.610 -6.775 -10.687 1.00 95.50 191 MET A O 1
ATOM 1449 N N . ASP A 1 192 ? 4.981 -8.323 -10.889 1.00 95.19 192 ASP A N 1
ATOM 1450 C CA . ASP A 1 192 ? 5.818 -9.468 -11.228 1.00 95.19 192 ASP A CA 1
ATOM 1451 C C . ASP A 1 192 ? 5.398 -10.006 -12.600 1.00 95.19 192 ASP A C 1
ATOM 1453 O O . ASP A 1 192 ? 4.261 -10.427 -12.794 1.00 95.19 192 ASP A O 1
ATOM 1457 N N . TYR A 1 193 ? 6.312 -9.971 -13.568 1.00 90.81 193 TYR A N 1
ATOM 1458 C CA . TYR A 1 193 ? 6.047 -10.459 -14.921 1.00 90.81 193 TYR A CA 1
ATOM 1459 C C . TYR A 1 193 ? 6.204 -11.980 -15.049 1.00 90.81 193 TYR A C 1
ATOM 1461 O O . TYR A 1 193 ? 5.745 -12.552 -16.036 1.00 90.81 193 TYR A O 1
ATOM 1469 N N . MET A 1 194 ? 6.848 -12.637 -14.077 1.00 90.69 194 MET A N 1
ATOM 1470 C CA . MET A 1 194 ? 7.052 -14.085 -14.080 1.00 90.69 194 MET A CA 1
ATOM 1471 C C . MET A 1 194 ? 5.795 -14.812 -13.603 1.00 90.69 194 MET A C 1
ATOM 1473 O O . MET A 1 194 ? 5.374 -15.782 -14.236 1.00 90.69 194 MET A O 1
ATOM 1477 N N . THR A 1 195 ? 5.182 -14.331 -12.515 1.00 91.31 195 THR A N 1
ATOM 1478 C CA . THR A 1 195 ? 3.951 -14.893 -11.936 1.00 91.31 195 THR A CA 1
ATOM 1479 C C . THR A 1 195 ? 2.925 -13.813 -11.530 1.00 91.31 195 THR A C 1
ATOM 1481 O O . THR A 1 195 ? 2.747 -13.568 -10.341 1.00 91.31 195 THR A O 1
ATOM 1484 N N . PRO A 1 196 ? 2.229 -13.177 -12.501 1.00 86.56 196 PRO A N 1
ATOM 1485 C CA . PRO A 1 196 ? 1.292 -12.063 -12.257 1.00 86.56 196 PRO A CA 1
ATOM 1486 C C . PRO A 1 196 ? 0.080 -12.327 -11.338 1.00 86.56 196 PRO A C 1
ATOM 1488 O O . PRO A 1 196 ? -0.530 -13.419 -11.435 1.00 86.56 196 PRO A O 1
#

Organism: NCBI:txid122814

Foldseek 3Di:
DLLLLLLVLQVLCCLFPHLACQQLDDDDPPADGQCPAPCRPVHHDNSVVLVVVVVVCCVVPNPDAASSVSSQVSNQVSQVVLPHDHDDDDDDHHHDPHHDSPSSNQLDDALPDDPVSLQVSCVVSVHHPVRSVVSVCSLLWDKDFCLRCVCCLPPCVVVVDDDDPVVVVVSVVSCVQHPNDDDRRRRIDRSHPVRD